Protein AF-X0SQ14-F1 (afdb_monomer)

pLDDT: mean 85.91, std 10.82, range [50.16, 98.06]

Mean predicted aligned error: 5.66 Å

Nearest PDB structures (foldseek):
  1ecb-assembly1_A  TM=7.136E-01  e=3.466E-05  Escherichia coli
  7ls6-assembly1_K  TM=5.431E-01  e=4.700E-01  Saccharomyces cerevisiae S288C
  3ihs-assembly2_B  TM=4.389E-01  e=3.422E-01  Bacillus anthracis str. Ames
  3ke6-assembly3_A  TM=3.410E-01  e=2.776E+00  Mycobacterium tuberculosis
  9j0v-assembly1_A  TM=2.332E-01  e=1.569E+00  Desulfobacula toluolica

InterPro domains:
  IPR017932 Glutamine amidotransferase type 2 domain [PS51278] (2-176)
  IPR029055 Nucleophile aminohydrolases, N-terminal [G3DSA:3.60.20.10] (6-176)
  IPR029055 Nucleophile aminohydrolases, N-terminal [SSF56235] (32-166)

Foldseek 3Di:
DKAKEKEAEPDQQLPQCLVVVLVVLVVLCVPAQLKKWKDFPNDIDMDSGRDNSVVCSVRRRRTRMIIMIGDDDPAQSDRVQTDQDDDPWKTKDKDFDDPVQDDPHHHSRVSLVVQLVVQLVPDPDDDSVVSNVVSVCVSPVVPQPGFMWMWMQGPVVRDIDTDGHPPDDHDYDYDD

Structure (mmCIF, N/CA/C/O backbone):
data_AF-X0SQ14-F1
#
_entry.id   AF-X0SQ14-F1
#
loop_
_atom_site.group_PDB
_atom_site.id
_atom_site.type_symbol
_atom_site.label_atom_id
_atom_site.label_alt_id
_atom_site.label_comp_id
_atom_site.label_asym_id
_atom_site.label_entity_id
_atom_site.label_seq_id
_atom_site.pdbx_PDB_ins_code
_atom_site.Cartn_x
_atom_site.Cartn_y
_atom_site.Cartn_z
_atom_site.occupancy
_atom_site.B_iso_or_equiv
_atom_site.auth_seq_id
_atom_site.auth_comp_id
_atom_site.auth_asym_id
_atom_site.auth_atom_id
_atom_site.pdbx_PDB_model_num
ATOM 1 N N . MET A 1 1 ? 14.405 6.857 -9.842 1.00 61.28 1 MET A N 1
ATOM 2 C CA . MET A 1 1 ? 13.883 7.048 -8.464 1.00 61.28 1 MET A CA 1
ATOM 3 C C . MET A 1 1 ? 12.693 6.118 -8.268 1.00 61.28 1 MET A C 1
ATOM 5 O O . MET A 1 1 ? 12.064 5.773 -9.263 1.00 61.28 1 MET A O 1
ATOM 9 N N . CYS A 1 2 ? 12.397 5.687 -7.038 1.00 75.25 2 CYS A N 1
ATOM 10 C CA . CYS A 1 2 ? 11.160 4.946 -6.767 1.00 75.25 2 CYS A CA 1
ATOM 11 C C . CYS A 1 2 ? 9.949 5.863 -6.963 1.00 75.25 2 CYS A C 1
ATOM 13 O O . CYS A 1 2 ? 9.982 6.996 -6.480 1.00 75.25 2 CYS A O 1
ATOM 15 N N . ASN A 1 3 ? 8.886 5.363 -7.594 1.00 79.06 3 ASN A N 1
ATOM 16 C CA . ASN A 1 3 ? 7.619 6.084 -7.704 1.00 79.06 3 ASN A CA 1
ATOM 17 C C . ASN A 1 3 ? 6.498 5.281 -7.049 1.00 79.06 3 ASN A C 1
ATOM 19 O O . ASN A 1 3 ? 6.338 4.084 -7.286 1.00 79.06 3 ASN A O 1
ATOM 23 N N . LEU A 1 4 ? 5.705 5.977 -6.241 1.00 83.31 4 LEU A N 1
ATOM 24 C CA . LEU A 1 4 ? 4.506 5.455 -5.611 1.00 83.31 4 LEU A CA 1
ATOM 25 C C . LEU A 1 4 ? 3.320 6.278 -6.109 1.00 83.31 4 LEU A C 1
ATOM 27 O O . LEU A 1 4 ? 3.209 7.455 -5.767 1.00 83.31 4 LEU A O 1
ATOM 31 N N . ASN A 1 5 ? 2.455 5.654 -6.909 1.00 83.31 5 ASN A N 1
ATOM 32 C CA . ASN A 1 5 ? 1.244 6.292 -7.419 1.00 83.31 5 ASN A CA 1
ATOM 33 C C . ASN A 1 5 ? 0.036 5.686 -6.714 1.00 83.31 5 ASN A C 1
ATOM 35 O O . ASN A 1 5 ? -0.143 4.465 -6.696 1.00 83.31 5 ASN A O 1
ATOM 39 N N . ILE A 1 6 ? -0.795 6.547 -6.133 1.00 83.94 6 ILE A N 1
ATOM 40 C CA . ILE A 1 6 ? -2.009 6.136 -5.434 1.00 83.94 6 ILE A CA 1
ATOM 41 C C . ILE A 1 6 ? -3.148 7.005 -5.934 1.00 83.94 6 ILE A C 1
ATOM 43 O O . ILE A 1 6 ? -3.107 8.230 -5.809 1.00 83.94 6 ILE A O 1
ATOM 47 N N . ILE A 1 7 ? -4.149 6.359 -6.523 1.00 85.19 7 ILE A N 1
ATOM 48 C CA . ILE A 1 7 ? -5.288 7.040 -7.126 1.00 85.19 7 ILE A CA 1
ATOM 49 C C . ILE A 1 7 ? -6.545 6.673 -6.356 1.00 85.19 7 ILE A C 1
ATOM 51 O O . ILE A 1 7 ? -6.878 5.494 -6.231 1.00 85.19 7 ILE A O 1
ATOM 55 N N . PHE A 1 8 ? -7.243 7.706 -5.886 1.00 84.00 8 PHE A N 1
ATOM 56 C CA . PHE A 1 8 ? -8.566 7.615 -5.281 1.00 84.00 8 PHE A CA 1
ATOM 57 C C . PHE A 1 8 ? -9.585 8.214 -6.247 1.00 84.00 8 PHE A C 1
ATOM 59 O O . PHE A 1 8 ? -9.501 9.395 -6.592 1.00 84.00 8 PHE A O 1
ATOM 66 N N . LYS A 1 9 ? -10.547 7.403 -6.691 1.00 81.12 9 LYS A N 1
ATOM 67 C CA . LYS A 1 9 ? -11.668 7.866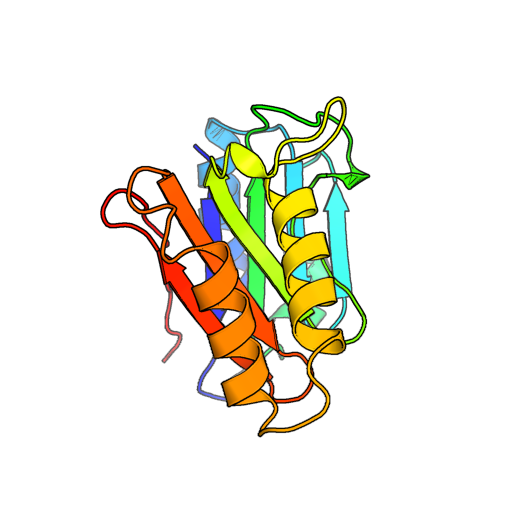 -7.514 1.00 81.12 9 LYS A CA 1
ATOM 68 C C . LYS A 1 9 ? -12.855 8.177 -6.606 1.00 81.12 9 LYS A C 1
ATOM 70 O O . LYS A 1 9 ? -13.351 7.292 -5.909 1.00 81.12 9 LYS A O 1
ATOM 75 N N . THR A 1 10 ? -13.289 9.435 -6.598 1.00 68.81 10 THR A N 1
ATOM 76 C CA . THR A 1 10 ? -14.432 9.915 -5.799 1.00 68.81 10 THR A CA 1
ATOM 77 C C . THR A 1 10 ? -15.769 9.638 -6.483 1.00 68.81 10 THR A C 1
ATOM 79 O O . THR A 1 10 ? -16.761 9.384 -5.806 1.00 68.81 10 THR A O 1
ATOM 82 N N . ASN A 1 11 ? -15.784 9.610 -7.817 1.00 63.72 11 ASN A N 1
ATOM 83 C CA . ASN A 1 11 ? -16.964 9.331 -8.625 1.00 63.72 11 ASN A CA 1
ATOM 84 C C . ASN A 1 11 ? -16.900 7.932 -9.249 1.00 63.72 11 ASN A C 1
ATOM 86 O O . ASN A 1 11 ? -15.838 7.469 -9.661 1.00 63.72 11 ASN A O 1
ATOM 90 N N . LYS A 1 12 ? -18.067 7.284 -9.378 1.00 55.22 12 LYS A N 1
ATOM 91 C CA . LYS A 1 12 ? -18.255 6.033 -10.143 1.00 55.22 12 LYS A CA 1
ATOM 92 C C . LYS A 1 12 ? -18.039 6.202 -11.651 1.00 55.22 12 LYS A C 1
ATOM 94 O O . LYS A 1 12 ? -18.177 5.228 -12.376 1.00 55.22 12 LYS A O 1
ATOM 99 N N . ASN A 1 13 ? -17.753 7.413 -12.130 1.00 55.88 13 ASN A N 1
ATOM 100 C CA . ASN A 1 13 ? -17.529 7.633 -13.549 1.00 55.88 13 ASN A CA 1
ATOM 101 C C . ASN A 1 13 ? -16.338 6.781 -13.998 1.00 55.88 13 ASN A C 1
ATOM 103 O O . ASN A 1 13 ? -15.232 6.941 -13.476 1.00 55.88 13 ASN A O 1
ATOM 107 N N . ASP A 1 14 ? -16.595 5.908 -14.974 1.00 62.16 14 ASP A N 1
ATOM 108 C CA . ASP A 1 14 ? -15.680 4.968 -15.634 1.00 62.16 14 ASP A CA 1
ATOM 109 C C . ASP A 1 14 ? -14.569 5.679 -16.431 1.00 62.16 14 ASP A C 1
ATOM 111 O O . ASP A 1 14 ? -14.223 5.298 -17.551 1.00 62.16 14 ASP A O 1
ATOM 115 N N . ARG A 1 15 ? -13.991 6.755 -15.884 1.00 74.56 15 ARG A N 1
ATOM 116 C CA . ARG A 1 15 ? -12.849 7.427 -16.488 1.00 74.56 15 ARG A CA 1
ATOM 117 C C . ARG A 1 15 ? -11.682 6.456 -16.487 1.00 74.56 15 ARG A C 1
ATOM 119 O O . ARG A 1 15 ? -11.147 6.061 -15.444 1.00 74.56 15 ARG A O 1
ATOM 126 N N . ASP A 1 16 ? -11.311 6.073 -17.698 1.00 85.19 16 ASP A N 1
ATOM 127 C CA . ASP A 1 16 ? -10.136 5.274 -17.959 1.00 85.19 16 ASP A CA 1
ATOM 128 C C . ASP A 1 16 ? -8.883 6.101 -17.647 1.00 85.19 16 ASP A C 1
ATOM 130 O O . ASP A 1 16 ? -8.502 7.012 -18.377 1.00 85.19 16 ASP A O 1
ATOM 134 N N . ILE A 1 17 ? -8.247 5.770 -16.527 1.00 88.38 17 ILE A N 1
ATOM 135 C CA . ILE A 1 17 ? -6.987 6.369 -16.070 1.00 88.38 17 ILE A CA 1
ATOM 136 C C . ILE A 1 17 ? -5.769 5.543 -16.499 1.00 88.38 17 ILE A C 1
ATOM 138 O O . ILE A 1 17 ? -4.651 5.834 -16.078 1.00 88.38 17 ILE A O 1
ATOM 142 N N . THR A 1 18 ? -5.962 4.488 -17.295 1.00 91.00 18 THR A N 1
ATOM 143 C CA . THR A 1 18 ? -4.909 3.519 -17.620 1.00 91.00 18 THR A CA 1
ATOM 144 C C . THR A 1 18 ? -3.768 4.173 -18.388 1.00 91.00 18 THR A C 1
ATOM 146 O O . THR A 1 18 ? -2.608 3.970 -18.037 1.00 91.00 18 THR A O 1
ATOM 149 N N . SER A 1 19 ? -4.075 5.024 -19.373 1.00 90.75 19 SER A N 1
ATOM 150 C CA . SER A 1 19 ? -3.055 5.757 -20.137 1.00 90.75 19 SER A CA 1
ATOM 151 C C . SER A 1 19 ? -2.242 6.702 -19.251 1.00 90.75 19 SER A C 1
ATOM 153 O O . SER A 1 19 ? -1.019 6.755 -19.358 1.00 90.75 19 SER A O 1
ATOM 155 N N . PHE A 1 20 ? -2.908 7.401 -18.325 1.00 90.06 20 PHE A N 1
ATOM 156 C CA . PHE A 1 20 ? -2.239 8.258 -17.347 1.00 90.06 20 PHE A CA 1
ATOM 157 C C . PHE A 1 20 ? -1.300 7.443 -16.445 1.00 90.06 20 PHE A C 1
ATOM 159 O O . PHE A 1 20 ? -0.116 7.761 -16.331 1.00 90.06 20 PHE A O 1
ATOM 166 N N . LEU A 1 21 ? -1.810 6.353 -15.863 1.00 89.69 21 LEU A N 1
ATOM 167 C CA . LEU A 1 21 ? -1.042 5.446 -15.013 1.00 89.69 21 LEU A CA 1
ATOM 168 C C . LEU A 1 21 ? 0.167 4.843 -15.743 1.00 89.69 21 LEU A C 1
ATOM 170 O O . LEU A 1 21 ? 1.250 4.733 -15.165 1.00 89.69 21 LEU A O 1
ATOM 174 N N . MET A 1 22 ? 0.000 4.478 -17.016 1.00 91.06 22 MET A N 1
ATOM 175 C CA . MET A 1 22 ? 1.078 3.964 -17.858 1.00 91.06 22 MET A CA 1
ATOM 176 C C . MET A 1 22 ? 2.167 5.015 -18.083 1.00 91.06 22 MET A C 1
ATOM 178 O O . MET A 1 22 ? 3.355 4.686 -18.025 1.00 91.06 22 MET A O 1
ATOM 182 N N . GLY A 1 23 ? 1.774 6.272 -18.308 1.00 89.38 23 GLY A N 1
ATOM 183 C CA . GLY A 1 23 ? 2.693 7.396 -18.465 1.00 89.38 23 GLY A CA 1
ATOM 184 C C . GLY A 1 23 ? 3.549 7.616 -17.217 1.00 89.38 23 GLY A C 1
ATOM 185 O O . GLY A 1 23 ? 4.778 7.596 -17.302 1.00 89.38 23 GLY A O 1
ATOM 186 N N . VAL A 1 24 ? 2.923 7.738 -16.040 1.00 86.31 24 VAL A N 1
ATOM 187 C CA . VAL A 1 24 ? 3.659 7.962 -14.777 1.00 86.31 24 VAL A CA 1
ATOM 188 C C . VAL A 1 24 ? 4.523 6.761 -14.372 1.00 86.31 24 VAL A C 1
ATOM 190 O O . VAL A 1 24 ? 5.634 6.944 -13.869 1.00 86.31 24 VAL A O 1
ATOM 193 N N . THR A 1 25 ? 4.061 5.537 -14.652 1.00 86.44 25 THR A N 1
ATOM 194 C CA . THR A 1 25 ? 4.829 4.298 -14.431 1.00 86.4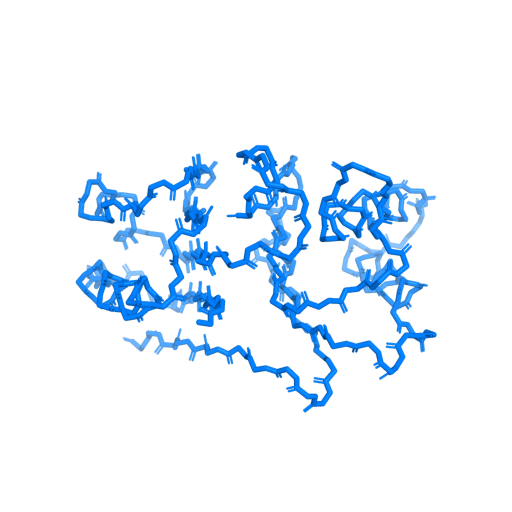4 25 THR A CA 1
ATOM 195 C C . THR A 1 25 ? 6.048 4.243 -15.348 1.00 86.44 25 THR A C 1
ATOM 197 O O . THR A 1 25 ? 7.166 4.016 -14.886 1.00 86.44 25 THR A O 1
ATOM 200 N N . SER A 1 26 ? 5.863 4.516 -16.643 1.00 87.31 26 SER A N 1
ATOM 201 C CA . SER A 1 26 ? 6.953 4.491 -17.624 1.00 87.31 26 SER A CA 1
ATOM 202 C C . SER A 1 26 ? 8.007 5.558 -17.335 1.00 87.31 26 SER A C 1
ATOM 204 O O . SER A 1 26 ? 9.193 5.270 -17.467 1.00 87.31 26 SER A O 1
ATOM 206 N N . ASN A 1 27 ? 7.602 6.737 -16.854 1.00 84.50 27 ASN A N 1
ATOM 207 C CA . ASN A 1 27 ? 8.537 7.777 -16.428 1.00 84.50 27 ASN A CA 1
ATOM 208 C C . ASN A 1 27 ? 9.428 7.326 -15.253 1.00 84.50 27 ASN A C 1
ATOM 210 O O . ASN A 1 27 ? 10.617 7.632 -15.228 1.00 84.50 27 ASN A O 1
ATOM 214 N N . SER A 1 28 ? 8.892 6.548 -14.299 1.00 79.56 28 SER A N 1
ATOM 215 C CA . SER A 1 28 ? 9.720 5.951 -13.236 1.00 79.56 28 SER A CA 1
ATOM 216 C C . SER A 1 28 ? 10.755 4.984 -13.811 1.00 79.56 28 SER A C 1
ATOM 218 O O . SER A 1 28 ? 11.933 5.040 -13.447 1.00 79.56 28 SER A O 1
ATOM 220 N N . TYR A 1 29 ? 10.311 4.144 -14.750 1.00 80.75 29 TYR A N 1
ATOM 221 C CA . TYR A 1 29 ? 11.101 3.065 -15.337 1.00 80.75 29 TYR A CA 1
ATOM 222 C C . TYR A 1 29 ? 12.326 3.528 -16.127 1.00 80.75 29 TYR A C 1
ATOM 224 O O . TYR A 1 29 ? 13.281 2.766 -16.237 1.00 80.75 29 TYR A O 1
ATOM 232 N N . VAL A 1 30 ? 12.360 4.784 -16.589 1.00 78.06 30 VAL A N 1
ATOM 233 C CA . VAL A 1 30 ? 13.544 5.384 -17.239 1.00 78.06 30 VAL A CA 1
ATOM 234 C C . VAL A 1 30 ? 14.801 5.269 -16.365 1.00 78.06 30 VAL A C 1
ATOM 236 O O . VAL A 1 30 ? 15.905 5.140 -16.879 1.00 78.06 30 VAL A O 1
ATOM 239 N N . SER A 1 31 ? 14.648 5.293 -15.036 1.00 73.25 31 SER A N 1
ATOM 240 C CA . SER A 1 31 ? 15.770 5.271 -14.080 1.00 73.25 31 SER A CA 1
ATOM 241 C C . SER A 1 31 ? 15.647 4.185 -13.003 1.00 73.25 31 SER A C 1
ATOM 243 O O . SER A 1 31 ? 16.341 4.243 -11.977 1.00 73.25 31 SER A O 1
ATOM 245 N N . ASN A 1 32 ? 14.707 3.251 -13.180 1.00 74.44 32 ASN A N 1
ATOM 246 C CA . ASN A 1 32 ? 14.310 2.290 -12.158 1.00 74.44 32 ASN A CA 1
ATOM 247 C C . ASN A 1 32 ? 13.641 1.039 -12.758 1.00 74.44 32 ASN A C 1
ATOM 249 O O . ASN A 1 32 ? 12.437 1.037 -12.993 1.00 74.44 32 ASN A O 1
ATOM 253 N N . SER A 1 33 ? 14.410 -0.029 -12.962 1.00 75.81 33 SER A N 1
ATOM 254 C CA . SER A 1 33 ? 13.922 -1.287 -13.537 1.00 75.81 33 SER A CA 1
ATOM 255 C C . SER A 1 33 ? 13.917 -2.458 -12.549 1.00 75.81 33 SER A C 1
ATOM 257 O O . SER A 1 33 ? 13.853 -3.602 -12.988 1.00 75.81 33 SER A O 1
ATOM 259 N N . ASP A 1 34 ? 14.006 -2.210 -11.234 1.00 83.81 34 ASP A N 1
ATOM 260 C CA . ASP A 1 34 ? 14.210 -3.304 -10.267 1.00 83.81 34 ASP A CA 1
ATOM 261 C C . ASP A 1 34 ? 12.906 -3.997 -9.857 1.00 83.81 34 ASP A C 1
ATOM 263 O O . ASP A 1 34 ? 12.939 -5.103 -9.319 1.00 83.81 34 ASP A O 1
ATOM 267 N N . GLY A 1 35 ? 11.749 -3.369 -10.060 1.00 88.88 35 GLY A N 1
ATOM 268 C CA . GLY A 1 35 ? 10.467 -4.041 -9.900 1.00 88.88 35 GLY A CA 1
ATOM 269 C C . GLY A 1 35 ? 9.256 -3.129 -9.976 1.00 88.88 35 GLY A C 1
ATOM 270 O O . GLY A 1 35 ? 9.318 -1.950 -9.631 1.00 88.88 35 GLY A O 1
ATOM 271 N N . ASP A 1 36 ? 8.138 -3.721 -10.375 1.00 92.81 36 ASP A N 1
ATOM 272 C CA . ASP A 1 36 ? 6.832 -3.081 -10.465 1.00 92.81 36 ASP A CA 1
ATOM 273 C C . ASP A 1 36 ? 5.816 -3.834 -9.619 1.00 92.81 36 ASP A C 1
ATOM 275 O O . ASP A 1 36 ? 5.879 -5.059 -9.461 1.00 92.81 36 ASP A O 1
ATOM 279 N N . GLY A 1 37 ? 4.809 -3.110 -9.161 1.00 94.62 37 GLY A N 1
ATOM 280 C CA . GLY A 1 37 ? 3.653 -3.707 -8.529 1.00 94.62 37 GLY A CA 1
ATOM 281 C C . GLY A 1 37 ? 2.399 -2.893 -8.754 1.00 94.62 37 GLY A C 1
ATOM 282 O O . GLY A 1 37 ? 2.428 -1.667 -8.762 1.00 94.62 37 GLY A O 1
ATOM 283 N N . LEU A 1 38 ? 1.287 -3.602 -8.884 1.00 95.75 38 LEU A N 1
ATOM 284 C CA . LEU A 1 38 ? -0.067 -3.103 -9.041 1.00 95.75 38 LEU A CA 1
ATOM 285 C C . LEU A 1 38 ? -0.960 -3.816 -8.024 1.00 95.75 38 LEU A C 1
ATOM 287 O O . LEU A 1 38 ? -1.002 -5.046 -7.964 1.00 95.75 38 LEU A O 1
ATOM 291 N N . PHE A 1 39 ? -1.718 -3.040 -7.260 1.00 96.69 39 PHE A N 1
ATOM 292 C CA . PHE A 1 39 ? -2.858 -3.525 -6.500 1.00 96.69 39 PHE A CA 1
ATOM 293 C C . PHE A 1 39 ? -4.128 -2.801 -6.950 1.00 96.69 39 PHE A C 1
ATOM 295 O O . PHE A 1 39 ? -4.203 -1.571 -6.909 1.00 96.69 39 PHE A O 1
ATOM 302 N N . VAL A 1 40 ? -5.126 -3.574 -7.377 1.00 94.69 40 VAL A N 1
ATOM 303 C CA . VAL A 1 40 ? -6.406 -3.076 -7.895 1.00 94.69 40 VAL A CA 1
ATOM 304 C C . VAL A 1 40 ? -7.496 -4.121 -7.667 1.00 94.69 40 VAL A C 1
ATOM 306 O O . VAL A 1 40 ? -7.260 -5.294 -7.909 1.00 94.69 40 VAL A O 1
ATOM 309 N N . ASN A 1 41 ? -8.679 -3.739 -7.171 1.00 89.62 41 ASN A N 1
ATOM 310 C CA . ASN A 1 41 ? -9.815 -4.656 -6.942 1.00 89.62 41 ASN A CA 1
ATOM 311 C C . ASN A 1 41 ? -9.440 -5.993 -6.261 1.00 89.62 41 ASN A C 1
ATOM 313 O O . ASN A 1 41 ? -9.822 -7.065 -6.720 1.00 89.62 41 ASN A O 1
ATOM 317 N N . ASN A 1 42 ? -8.662 -5.947 -5.172 1.00 91.12 42 ASN A N 1
ATOM 318 C CA . ASN A 1 42 ? -8.127 -7.127 -4.465 1.00 91.12 42 ASN A CA 1
ATOM 319 C C . ASN A 1 42 ? -7.162 -8.024 -5.262 1.00 91.12 42 ASN A C 1
ATOM 321 O O . ASN A 1 42 ? -6.685 -9.023 -4.721 1.00 91.12 42 ASN A O 1
ATOM 325 N N . LYS A 1 43 ? -6.809 -7.653 -6.490 1.00 94.88 43 LYS A N 1
ATOM 326 C CA . LYS A 1 43 ? -5.795 -8.303 -7.315 1.00 94.88 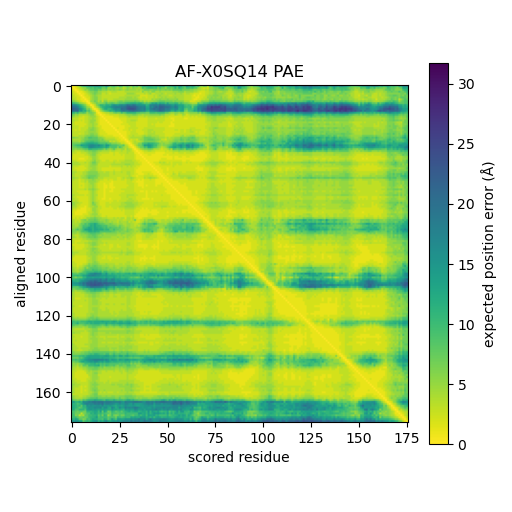43 LYS A CA 1
ATOM 327 C C . LYS A 1 43 ? -4.434 -7.669 -7.054 1.00 94.88 43 LYS A C 1
ATOM 329 O O . LYS A 1 43 ? -4.301 -6.448 -7.087 1.00 94.88 43 LYS A O 1
ATOM 334 N N . LEU A 1 44 ? -3.431 -8.506 -6.797 1.00 96.44 44 LEU A N 1
ATOM 335 C CA . LEU A 1 44 ? -2.028 -8.113 -6.685 1.00 96.44 44 LEU A CA 1
ATOM 336 C C . LEU A 1 44 ? -1.267 -8.674 -7.885 1.00 96.44 44 LEU A C 1
ATOM 338 O O . LEU A 1 44 ? -1.288 -9.878 -8.121 1.00 96.44 44 LEU A O 1
ATOM 342 N N . VAL A 1 45 ? -0.570 -7.802 -8.601 1.00 95.75 45 VAL A N 1
ATOM 343 C CA . VAL A 1 45 ? 0.365 -8.155 -9.669 1.00 95.75 45 VAL A CA 1
ATOM 344 C C . VAL A 1 45 ? 1.687 -7.506 -9.320 1.00 95.75 45 VAL A C 1
ATOM 346 O O . VAL A 1 45 ? 1.713 -6.322 -9.004 1.00 95.75 45 VAL A O 1
ATOM 349 N N . LYS A 1 46 ? 2.780 -8.258 -9.338 1.00 94.69 46 LYS A N 1
ATOM 350 C CA . LYS A 1 46 ? 4.113 -7.711 -9.100 1.00 94.69 46 LYS A CA 1
ATOM 351 C C . LYS A 1 46 ? 5.171 -8.560 -9.777 1.00 94.69 46 LYS A C 1
ATOM 353 O O . LYS A 1 46 ? 4.929 -9.735 -10.021 1.00 94.69 46 LYS A O 1
ATOM 358 N N . GLY A 1 47 ? 6.312 -7.957 -10.072 1.00 92.06 47 GLY A N 1
ATOM 359 C CA . GLY A 1 47 ? 7.414 -8.623 -10.752 1.00 92.06 47 GLY A CA 1
ATOM 360 C C . GLY A 1 47 ? 8.621 -7.706 -10.894 1.00 92.06 47 GLY A C 1
ATOM 361 O O . GLY A 1 47 ? 8.577 -6.543 -10.501 1.00 92.06 47 GLY A O 1
ATOM 362 N N . PHE A 1 48 ? 9.703 -8.224 -11.469 1.00 90.00 48 PHE A N 1
ATOM 363 C CA . PHE A 1 48 ? 10.865 -7.402 -11.830 1.00 90.00 48 PHE A CA 1
ATOM 364 C C . PHE A 1 48 ? 10.600 -6.534 -13.069 1.00 90.00 48 PHE A C 1
ATOM 366 O O . PHE A 1 48 ? 11.075 -5.406 -13.177 1.00 90.00 48 PHE A O 1
ATOM 373 N N . ASN A 1 49 ? 9.780 -7.041 -13.986 1.00 89.62 49 ASN A N 1
ATOM 374 C CA . ASN A 1 49 ? 9.471 -6.366 -15.238 1.00 89.62 49 ASN A CA 1
ATOM 375 C C . ASN A 1 49 ? 8.373 -5.314 -15.062 1.00 89.62 49 ASN A C 1
ATOM 377 O O . ASN A 1 49 ? 7.469 -5.481 -14.241 1.00 89.62 49 ASN A O 1
ATOM 381 N N . LYS A 1 50 ? 8.422 -4.276 -15.907 1.00 91.19 50 LYS A N 1
ATOM 382 C CA . LYS A 1 50 ? 7.360 -3.268 -16.006 1.00 91.19 50 LYS A CA 1
ATOM 383 C C . LYS A 1 50 ? 6.019 -3.944 -16.276 1.00 91.19 50 LYS A C 1
ATOM 385 O O . LYS A 1 50 ? 5.901 -4.743 -17.210 1.00 91.19 50 LYS A O 1
ATOM 390 N N . ILE A 1 51 ? 5.004 -3.599 -15.494 1.00 92.94 51 ILE A N 1
ATOM 391 C CA . ILE A 1 51 ? 3.658 -4.131 -15.686 1.00 92.94 51 ILE A CA 1
ATOM 392 C C . ILE A 1 51 ? 2.976 -3.357 -16.812 1.00 92.94 51 ILE A C 1
ATOM 394 O O . ILE A 1 51 ? 2.846 -2.134 -16.773 1.00 92.94 51 ILE A O 1
ATOM 398 N N . ASP A 1 52 ? 2.479 -4.086 -17.811 1.0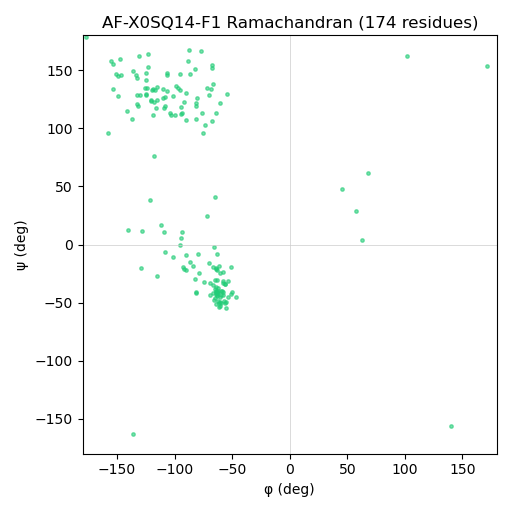0 94.06 52 ASP A N 1
ATOM 399 C CA . ASP A 1 52 ? 1.622 -3.504 -18.837 1.00 94.06 52 ASP A CA 1
ATOM 400 C C . ASP A 1 52 ? 0.208 -3.257 -18.283 1.00 94.06 52 ASP A C 1
ATOM 402 O O . ASP A 1 52 ? -0.636 -4.156 -18.253 1.00 94.06 52 ASP A O 1
ATOM 406 N N . LEU A 1 53 ? -0.046 -2.029 -17.825 1.00 94.00 53 LEU A N 1
ATOM 407 C CA . LEU A 1 53 ? -1.321 -1.618 -17.236 1.00 94.00 53 LEU A CA 1
ATOM 408 C C . LEU A 1 53 ? -2.507 -1.697 -18.211 1.00 94.00 53 LEU A C 1
ATOM 410 O O . LEU A 1 53 ? -3.635 -1.860 -17.745 1.00 94.00 53 LEU A O 1
ATOM 414 N N . PHE A 1 54 ? -2.294 -1.679 -19.536 1.00 94.75 54 PHE A N 1
ATOM 415 C CA . PHE A 1 54 ? -3.393 -1.842 -20.500 1.00 94.75 54 PHE A CA 1
ATOM 416 C C . PHE A 1 54 ? -4.045 -3.225 -20.410 1.00 94.75 54 PHE A C 1
ATOM 418 O O . PHE A 1 54 ? -5.263 -3.337 -20.567 1.00 94.75 54 PHE A O 1
ATOM 425 N N . LYS A 1 55 ? -3.281 -4.260 -20.032 1.00 95.88 55 LYS A N 1
ATOM 426 C CA . LYS A 1 55 ? -3.814 -5.611 -19.766 1.00 95.88 55 LYS A CA 1
ATOM 427 C C . LYS A 1 55 ? -4.783 -5.649 -18.582 1.00 95.88 55 LYS A C 1
ATOM 429 O O . LYS A 1 55 ? -5.593 -6.566 -18.484 1.00 95.88 55 LYS A O 1
ATOM 434 N N . TYR A 1 56 ? -4.723 -4.647 -17.706 1.00 95.00 56 TYR A N 1
ATOM 435 C CA . TYR A 1 56 ? -5.537 -4.537 -16.496 1.00 95.00 56 TYR A CA 1
ATOM 436 C C . TYR A 1 56 ? -6.589 -3.430 -16.587 1.00 95.00 56 TYR A C 1
ATOM 438 O O . TYR A 1 56 ? -7.239 -3.133 -15.590 1.00 95.00 56 TYR A O 1
ATOM 446 N N . LYS A 1 57 ? -6.817 -2.843 -17.771 1.00 93.25 57 LYS A N 1
ATOM 447 C CA . LYS A 1 57 ? -7.806 -1.772 -17.977 1.00 93.25 57 LYS A CA 1
ATOM 448 C C . LYS A 1 57 ? -9.190 -2.124 -17.415 1.00 93.25 57 LYS A C 1
ATOM 450 O O . LYS A 1 57 ? -9.795 -1.310 -16.728 1.00 93.25 57 LYS A O 1
ATOM 455 N N . LYS A 1 58 ? -9.659 -3.361 -17.627 1.00 92.31 58 LYS A N 1
ATOM 456 C CA . LYS A 1 58 ? -10.949 -3.848 -17.097 1.00 92.31 58 LYS A CA 1
ATOM 457 C C . LYS A 1 58 ? -11.010 -3.875 -15.564 1.00 92.31 58 LYS A C 1
ATOM 459 O O . LYS A 1 58 ? -12.084 -3.685 -15.009 1.00 92.31 58 LYS A O 1
ATOM 464 N N . ASP A 1 59 ? -9.877 -4.080 -14.892 1.00 92.75 59 ASP A N 1
ATOM 465 C CA . ASP A 1 59 ? -9.778 -4.009 -13.431 1.00 92.75 59 ASP A CA 1
ATOM 466 C C . ASP A 1 59 ? -9.655 -2.542 -12.967 1.00 92.75 59 ASP A C 1
ATOM 468 O O . ASP A 1 59 ? -10.299 -2.127 -12.008 1.00 92.75 59 ASP A O 1
ATOM 472 N N . ILE A 1 60 ? -8.856 -1.734 -13.670 1.00 92.19 60 ILE A N 1
ATOM 473 C CA . ILE A 1 60 ? -8.528 -0.341 -13.326 1.00 92.19 60 ILE A CA 1
ATOM 474 C C . ILE A 1 60 ? -9.721 0.602 -13.492 1.00 92.19 60 ILE A C 1
ATOM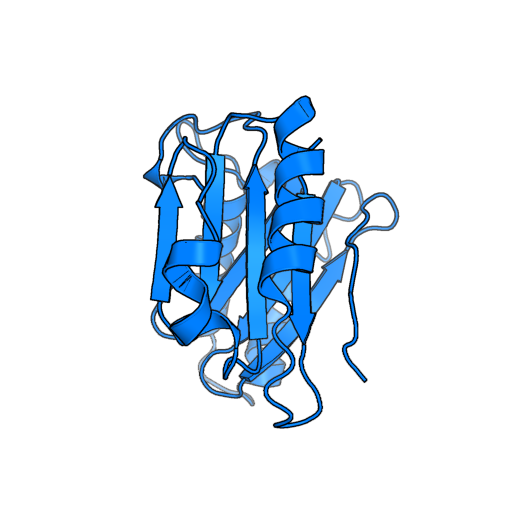 476 O O . ILE A 1 60 ? -9.939 1.463 -12.635 1.00 92.19 60 ILE A O 1
ATOM 480 N N . THR A 1 61 ? -10.487 0.483 -14.577 1.00 89.19 61 THR A N 1
ATOM 481 C CA . THR A 1 61 ? -11.604 1.388 -14.886 1.00 89.19 61 THR A CA 1
ATOM 482 C C . THR A 1 61 ? -12.635 1.466 -13.753 1.00 89.19 61 THR A C 1
ATOM 484 O O . THR A 1 61 ? -12.822 2.573 -13.241 1.00 89.19 61 THR A O 1
ATOM 487 N N . PRO A 1 62 ? -13.210 0.350 -13.261 1.00 89.12 62 PRO A N 1
ATOM 488 C CA . PRO A 1 62 ? -14.207 0.397 -12.188 1.00 89.12 62 PRO A CA 1
ATOM 489 C C . PRO A 1 62 ? -13.599 0.560 -10.782 1.00 89.12 62 PRO A C 1
ATOM 491 O O . PRO A 1 62 ? -14.330 0.724 -9.804 1.00 89.12 62 PRO A O 1
ATOM 494 N N . ALA A 1 63 ? -12.272 0.476 -10.635 1.00 89.44 63 ALA A N 1
ATOM 4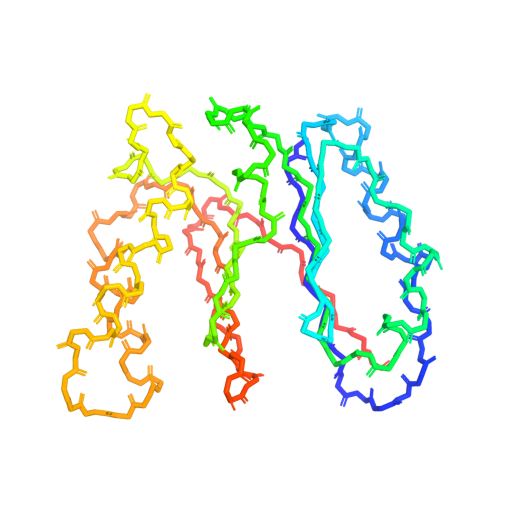95 C CA . ALA A 1 63 ? -11.632 0.490 -9.325 1.00 89.44 63 ALA A CA 1
ATOM 496 C C . ALA A 1 63 ? -11.713 1.858 -8.642 1.00 89.44 63 ALA A C 1
ATOM 498 O O . ALA A 1 63 ? -11.267 2.867 -9.188 1.00 89.44 63 ALA A O 1
ATOM 499 N N . LYS A 1 64 ? -12.177 1.871 -7.387 1.00 88.12 64 LYS A N 1
ATOM 500 C CA . LYS A 1 64 ? -12.152 3.066 -6.523 1.00 88.12 64 LYS A CA 1
ATOM 501 C C . LYS A 1 64 ? -10.740 3.461 -6.097 1.00 88.12 64 LYS A C 1
ATOM 503 O O . LYS A 1 64 ? -10.470 4.639 -5.883 1.00 88.12 64 LYS A O 1
ATOM 508 N N . ILE A 1 65 ? -9.868 2.468 -5.928 1.00 90.19 65 ILE A N 1
ATOM 509 C CA . ILE A 1 65 ? -8.490 2.649 -5.477 1.00 90.19 65 ILE A CA 1
ATOM 510 C C . ILE A 1 65 ? -7.575 1.839 -6.388 1.00 90.19 65 ILE A C 1
ATOM 512 O O . ILE A 1 65 ? -7.789 0.640 -6.582 1.00 90.19 65 ILE A O 1
ATOM 516 N N . VAL A 1 66 ? -6.545 2.496 -6.915 1.00 92.31 66 VAL A N 1
ATOM 517 C CA . VAL A 1 66 ? -5.452 1.856 -7.653 1.00 92.31 66 VAL A CA 1
ATOM 518 C C . VAL A 1 66 ? -4.139 2.257 -7.000 1.00 92.31 66 VAL A C 1
ATOM 520 O O . VAL A 1 66 ? -3.893 3.442 -6.774 1.00 92.31 66 VAL A O 1
ATOM 523 N N . ILE A 1 67 ? -3.309 1.268 -6.682 1.00 93.06 67 ILE A N 1
ATOM 524 C CA . ILE A 1 67 ? -1.996 1.470 -6.067 1.00 93.06 67 ILE A CA 1
ATOM 525 C C . ILE A 1 67 ? -0.952 0.868 -6.998 1.00 93.06 67 ILE A C 1
ATOM 527 O O . ILE A 1 67 ? -1.025 -0.323 -7.298 1.00 93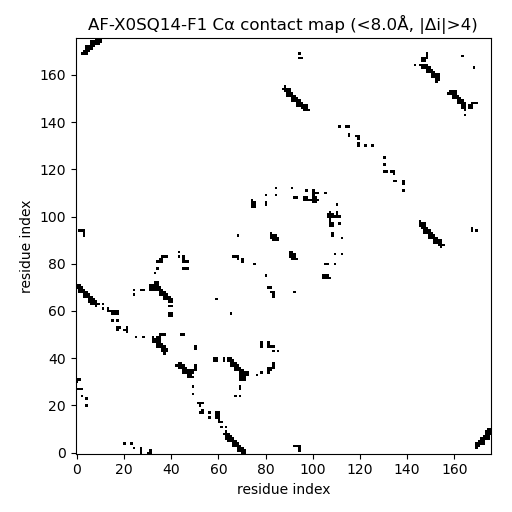.06 67 ILE A O 1
ATOM 531 N N . THR A 1 68 ? 0.035 1.658 -7.415 1.00 92.75 68 THR A N 1
ATOM 532 C CA . THR A 1 68 ? 1.204 1.147 -8.140 1.00 92.75 68 THR A CA 1
ATOM 533 C C . THR A 1 68 ? 2.494 1.540 -7.449 1.00 92.75 68 THR A C 1
ATOM 535 O O . THR A 1 68 ? 2.588 2.636 -6.893 1.00 92.75 68 THR A O 1
ATOM 538 N N . HIS A 1 69 ? 3.511 0.692 -7.531 1.00 91.38 69 HIS A N 1
ATOM 539 C CA . HIS A 1 69 ? 4.812 0.990 -6.957 1.00 91.38 69 HIS A CA 1
ATOM 540 C C . HIS A 1 69 ? 5.949 0.505 -7.853 1.00 91.38 69 HIS A C 1
ATOM 542 O O . HIS A 1 69 ? 6.168 -0.695 -7.995 1.00 91.38 69 HIS A O 1
ATOM 548 N N . GLN A 1 70 ? 6.722 1.453 -8.373 1.00 90.44 70 GLN A N 1
ATOM 549 C CA . GLN A 1 70 ? 7.961 1.188 -9.089 1.00 90.44 70 GLN A CA 1
ATOM 550 C C . GLN A 1 70 ? 9.118 1.282 -8.103 1.00 90.44 70 GLN A C 1
ATOM 552 O O . GLN A 1 70 ? 9.429 2.348 -7.564 1.00 90.44 70 GLN A O 1
ATOM 557 N N . ARG A 1 71 ? 9.758 0.148 -7.840 1.00 85.06 71 ARG A N 1
ATOM 558 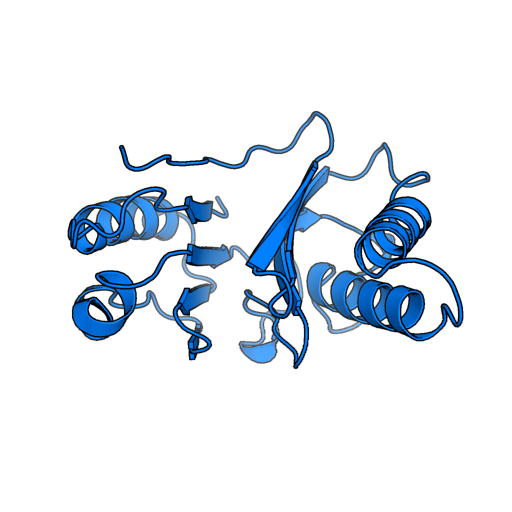C CA . ARG A 1 71 ? 10.754 -0.036 -6.788 1.00 85.06 71 ARG A CA 1
ATOM 559 C C . ARG A 1 71 ? 12.158 -0.018 -7.366 1.00 85.06 71 ARG A C 1
ATOM 561 O O . ARG A 1 71 ? 12.439 -0.850 -8.210 1.00 85.06 71 ARG A O 1
ATOM 568 N N . LYS A 1 72 ? 13.025 0.825 -6.799 1.00 82.19 72 LYS A N 1
ATOM 569 C CA . LYS A 1 72 ? 14.486 0.721 -6.895 1.00 82.19 72 LYS A CA 1
ATOM 570 C C . LYS A 1 72 ? 15.001 0.079 -5.612 1.00 82.19 72 LYS A C 1
ATOM 572 O O . LYS A 1 72 ? 14.844 0.649 -4.532 1.00 82.19 72 LYS A O 1
ATOM 577 N N . ALA A 1 73 ? 15.508 -1.143 -5.690 1.00 78.00 73 ALA A N 1
ATOM 578 C CA . ALA A 1 73 ? 15.881 -1.915 -4.516 1.00 78.00 73 ALA A CA 1
ATOM 579 C C . ALA A 1 73 ? 17.267 -1.491 -4.007 1.00 78.00 73 ALA A C 1
ATOM 581 O O . ALA A 1 73 ? 18.261 -1.617 -4.708 1.00 78.00 73 ALA A O 1
ATOM 582 N N . THR A 1 74 ? 17.351 -1.048 -2.754 1.00 75.00 74 THR A N 1
ATOM 583 C CA . THR A 1 74 ? 18.630 -0.895 -2.031 1.00 75.00 74 THR A CA 1
ATOM 584 C C . THR A 1 74 ? 18.986 -2.147 -1.227 1.00 75.00 74 THR A C 1
ATOM 586 O O . THR A 1 74 ? 20.137 -2.369 -0.865 1.00 75.00 74 THR A O 1
ATOM 589 N N . SER A 1 75 ? 17.991 -2.993 -0.954 1.00 73.69 75 SER A N 1
ATOM 590 C CA . SER A 1 75 ? 18.122 -4.269 -0.256 1.00 73.69 75 SER A CA 1
ATOM 591 C C . SER A 1 75 ? 16.986 -5.212 -0.646 1.00 73.69 75 SER A C 1
ATOM 593 O O . SER A 1 75 ? 15.935 -4.769 -1.103 1.00 73.69 75 SER A O 1
ATOM 595 N N . GLY A 1 76 ? 17.167 -6.526 -0.474 1.00 74.25 76 GLY A N 1
ATOM 596 C CA . GLY A 1 76 ? 16.126 -7.518 -0.762 1.00 74.25 76 GLY A CA 1
ATOM 597 C C . GLY A 1 76 ? 15.791 -7.649 -2.255 1.00 74.25 76 GLY A C 1
ATOM 598 O O . GLY A 1 76 ? 14.643 -7.455 -2.649 1.00 74.25 76 GLY A O 1
ATOM 599 N N . PHE A 1 77 ? 16.756 -8.034 -3.085 1.00 81.31 77 PHE A N 1
ATOM 600 C CA . PHE A 1 77 ? 16.656 -8.138 -4.556 1.00 81.31 77 PHE A CA 1
ATOM 601 C C . PHE A 1 77 ? 15.796 -9.304 -5.091 1.00 81.31 77 PHE A C 1
ATOM 603 O O . PHE A 1 77 ? 15.996 -9.784 -6.196 1.00 81.31 77 PHE A O 1
ATOM 610 N N . SER A 1 78 ? 14.843 -9.801 -4.303 1.00 85.81 78 SER A N 1
ATOM 611 C CA . SER A 1 78 ? 13.958 -10.901 -4.696 1.00 85.81 78 SER A CA 1
ATOM 612 C C . SER A 1 78 ? 12.558 -10.378 -4.996 1.00 85.81 78 SER A C 1
ATOM 614 O O . SER A 1 78 ? 12.086 -9.455 -4.330 1.00 85.81 78 SER A O 1
ATOM 616 N N . GLU A 1 79 ? 11.869 -11.015 -5.941 1.00 85.75 79 GLU A N 1
ATOM 617 C CA . GLU A 1 79 ? 10.516 -10.650 -6.372 1.00 85.75 79 GLU A CA 1
ATOM 618 C C . GLU A 1 79 ? 9.516 -10.642 -5.208 1.00 85.75 79 GLU A C 1
ATOM 620 O O . GLU A 1 79 ? 8.650 -9.772 -5.104 1.00 85.75 79 GLU A O 1
ATOM 625 N N . LYS A 1 80 ? 9.698 -11.543 -4.234 1.00 88.88 80 LYS A N 1
ATOM 626 C CA . LYS A 1 80 ? 8.870 -11.582 -3.019 1.00 88.88 80 LYS A CA 1
ATOM 627 C C . LYS A 1 80 ? 8.896 -10.271 -2.224 1.00 88.88 80 LYS A C 1
ATOM 629 O O . LYS A 1 80 ? 7.950 -10.005 -1.485 1.00 88.88 80 LYS A O 1
ATOM 634 N N . TRP A 1 81 ? 9.950 -9.466 -2.382 1.00 89.94 81 TRP A N 1
ATOM 635 C CA . TRP A 1 81 ? 10.151 -8.164 -1.741 1.00 89.94 81 TRP A CA 1
ATOM 636 C C . TRP A 1 81 ? 9.717 -6.974 -2.597 1.00 89.94 81 TRP A C 1
ATOM 638 O O . TRP A 1 81 ? 9.808 -5.836 -2.140 1.00 89.94 81 TRP A O 1
ATOM 648 N N . VAL A 1 82 ? 9.225 -7.215 -3.811 1.00 91.81 82 VAL A N 1
ATOM 649 C CA . VAL A 1 82 ? 8.556 -6.185 -4.601 1.00 91.81 82 VAL A CA 1
ATOM 650 C C . VAL A 1 82 ? 7.229 -5.840 -3.919 1.00 91.81 82 VAL A C 1
ATOM 652 O O . VAL A 1 82 ? 6.498 -6.721 -3.448 1.00 91.81 82 VAL A O 1
ATOM 655 N N . GLN A 1 83 ? 6.972 -4.541 -3.803 1.00 92.50 83 GLN A N 1
ATOM 656 C CA . GLN A 1 83 ? 5.759 -3.969 -3.223 1.00 92.50 83 GLN A CA 1
ATOM 657 C C . GLN A 1 83 ? 4.685 -3.808 -4.311 1.00 92.50 83 GLN A C 1
ATOM 659 O O . GLN A 1 83 ? 5.067 -3.707 -5.472 1.00 92.50 83 GLN A O 1
ATOM 664 N N . PRO A 1 84 ? 3.379 -3.726 -3.988 1.00 95.31 84 PRO A N 1
ATOM 665 C CA . PRO A 1 84 ? 2.774 -3.693 -2.649 1.00 95.31 84 PRO A CA 1
ATOM 666 C C . PRO A 1 84 ? 2.911 -4.987 -1.834 1.00 95.31 84 PRO A C 1
ATOM 668 O O . PRO A 1 84 ? 3.003 -6.090 -2.381 1.00 95.31 84 PRO A O 1
ATOM 671 N N . PHE A 1 85 ? 2.868 -4.861 -0.505 1.00 95.50 85 PHE A N 1
ATOM 672 C CA . PHE A 1 85 ? 2.654 -5.997 0.395 1.00 95.50 85 PHE A CA 1
ATOM 673 C C . PHE A 1 85 ? 1.187 -6.087 0.789 1.00 95.50 85 PHE A C 1
ATOM 675 O O . PHE A 1 85 ? 0.573 -5.084 1.133 1.00 95.50 85 PHE A O 1
ATOM 682 N N . VAL A 1 86 ? 0.622 -7.292 0.750 1.00 96.81 86 VAL A N 1
ATOM 683 C CA . VAL A 1 86 ? -0.812 -7.515 0.958 1.00 96.81 86 VAL A CA 1
ATOM 684 C C . VAL A 1 86 ? -1.021 -8.652 1.948 1.00 96.81 86 VAL A C 1
ATOM 686 O O . VAL A 1 86 ? -0.290 -9.641 1.933 1.00 96.81 86 VAL A O 1
ATOM 689 N N . ASN A 1 87 ? -2.046 -8.532 2.788 1.00 96.12 87 ASN A N 1
ATOM 690 C CA . ASN A 1 87 ? -2.630 -9.660 3.507 1.00 96.12 87 ASN A CA 1
ATOM 691 C C . ASN A 1 87 ? -4.171 -9.601 3.480 1.00 96.12 87 ASN A C 1
ATOM 693 O O . ASN A 1 87 ? -4.773 -8.910 2.649 1.00 96.12 87 ASN A O 1
ATOM 697 N N . LYS A 1 88 ? -4.828 -10.357 4.370 1.00 95.69 88 LYS A N 1
ATOM 698 C CA . LYS A 1 88 ? -6.297 -10.406 4.447 1.00 95.69 88 LYS A CA 1
ATOM 699 C C . LYS A 1 88 ? -6.946 -9.038 4.697 1.00 95.69 88 LYS A C 1
ATOM 701 O O . LYS A 1 88 ? -8.019 -8.774 4.163 1.00 95.69 88 LYS A O 1
ATOM 706 N N . ASP A 1 89 ? -6.270 -8.174 5.443 1.00 97.06 89 ASP A N 1
ATOM 707 C CA . ASP A 1 89 ? -6.830 -6.955 6.020 1.00 97.06 89 ASP A CA 1
ATOM 708 C C . ASP A 1 89 ? -6.194 -5.685 5.450 1.00 97.06 89 ASP A C 1
ATOM 710 O O . ASP A 1 89 ? -6.851 -4.651 5.412 1.00 97.06 89 ASP A O 1
ATOM 714 N N . PHE A 1 90 ? -4.945 -5.753 4.992 1.00 98.06 90 PHE A N 1
ATOM 715 C CA . PHE A 1 90 ? -4.150 -4.571 4.685 1.00 98.06 90 PHE A CA 1
ATOM 716 C C . PHE A 1 90 ? -3.382 -4.689 3.373 1.00 98.06 90 PHE A C 1
ATOM 718 O O . PHE A 1 90 ? -2.932 -5.774 2.991 1.00 98.06 90 PHE A O 1
ATOM 725 N N . VAL A 1 91 ? -3.181 -3.538 2.733 1.00 97.56 91 VAL A N 1
ATOM 726 C CA . VAL A 1 91 ? -2.185 -3.320 1.678 1.00 97.56 91 VAL A CA 1
ATOM 727 C C . VAL A 1 91 ? -1.220 -2.248 2.153 1.00 97.56 91 VAL A C 1
ATOM 729 O O . VAL A 1 91 ? -1.662 -1.224 2.664 1.00 97.56 91 VAL A O 1
ATOM 732 N N . LEU A 1 92 ? 0.079 -2.472 1.987 1.00 95.94 92 LEU A N 1
ATOM 733 C CA . LEU A 1 92 ? 1.121 -1.527 2.355 1.00 95.94 92 LEU A CA 1
ATOM 734 C C . LEU A 1 92 ? 2.036 -1.237 1.170 1.00 95.94 92 LEU A C 1
ATOM 736 O O . LEU A 1 92 ? 2.512 -2.148 0.488 1.00 95.94 92 LEU A O 1
ATOM 740 N N . VAL A 1 93 ? 2.307 0.050 0.992 1.00 93.50 93 VAL A N 1
ATOM 741 C CA . VAL A 1 93 ? 3.304 0.598 0.077 1.00 93.50 93 VAL A CA 1
ATOM 742 C C . VAL A 1 93 ? 4.132 1.651 0.797 1.00 93.50 93 VAL A C 1
ATOM 744 O O . VAL A 1 93 ? 3.633 2.363 1.667 1.00 93.50 93 VAL A O 1
ATOM 747 N N . HIS A 1 94 ? 5.403 1.734 0.444 1.00 90.19 94 HIS A N 1
ATOM 748 C CA . HIS A 1 94 ? 6.394 2.562 1.099 1.00 90.19 94 HIS A CA 1
ATOM 749 C C . HIS A 1 94 ? 7.441 3.013 0.091 1.00 90.19 94 HIS A C 1
ATOM 751 O O . HIS A 1 94 ? 8.075 2.187 -0.567 1.00 90.19 94 HIS A O 1
ATOM 757 N N . ASN A 1 95 ? 7.665 4.321 0.050 1.00 86.00 95 ASN A N 1
ATOM 758 C CA . ASN A 1 95 ? 8.826 4.913 -0.583 1.00 86.00 95 ASN A CA 1
ATOM 759 C C . ASN A 1 95 ? 9.756 5.480 0.493 1.00 86.00 95 ASN A C 1
ATOM 761 O O . ASN A 1 95 ? 9.367 6.396 1.224 1.00 86.00 95 ASN A O 1
ATOM 765 N N . GLY A 1 96 ? 10.967 4.937 0.572 1.00 82.88 96 GLY A N 1
ATOM 766 C CA . GLY A 1 96 ? 12.003 5.396 1.481 1.00 82.88 96 GLY A CA 1
ATOM 767 C C . GLY A 1 96 ? 12.811 4.275 2.117 1.00 82.88 96 GLY A C 1
ATOM 768 O O . GLY A 1 96 ? 12.924 3.191 1.550 1.00 82.88 96 GLY A O 1
ATOM 769 N N . ILE A 1 97 ? 13.392 4.574 3.274 1.00 80.81 97 ILE A N 1
ATOM 770 C CA . ILE A 1 97 ? 14.261 3.713 4.066 1.00 80.81 97 ILE A CA 1
ATOM 771 C C . ILE A 1 97 ? 13.810 3.761 5.533 1.00 80.81 97 ILE A C 1
ATOM 773 O O . ILE A 1 97 ? 13.827 4.818 6.170 1.00 80.81 97 ILE A O 1
ATOM 777 N N . VAL A 1 98 ? 13.454 2.594 6.077 1.00 78.94 98 VAL A N 1
ATOM 778 C CA . VAL A 1 98 ? 13.153 2.399 7.506 1.00 78.94 98 VAL A CA 1
ATOM 779 C C . VAL A 1 98 ? 14.158 1.400 8.102 1.00 78.94 98 VAL A C 1
ATOM 781 O O . VAL A 1 98 ? 13.848 0.221 8.290 1.00 78.94 98 VAL A O 1
ATOM 784 N N . ASP A 1 99 ? 15.390 1.858 8.351 1.00 71.19 99 ASP A N 1
ATOM 785 C CA . ASP A 1 99 ? 16.576 1.014 8.609 1.00 71.19 99 ASP A CA 1
ATOM 786 C C . ASP A 1 99 ? 16.369 -0.075 9.680 1.00 71.19 99 ASP A C 1
ATOM 788 O O . ASP A 1 99 ? 16.746 -1.232 9.485 1.00 71.19 99 ASP A O 1
ATOM 792 N N . ASP A 1 100 ? 15.670 0.238 10.777 1.00 75.69 100 ASP A N 1
ATOM 793 C CA . ASP A 1 100 ? 15.427 -0.684 11.908 1.00 75.69 100 ASP A CA 1
ATOM 794 C C . ASP A 1 100 ? 14.595 -1.934 11.557 1.00 75.69 100 ASP A C 1
ATOM 796 O O . ASP A 1 100 ? 14.346 -2.815 12.397 1.00 75.69 100 ASP A O 1
ATOM 800 N N . PHE A 1 101 ? 14.052 -1.977 10.345 1.00 78.75 101 PHE A N 1
ATOM 801 C CA . PHE A 1 101 ? 13.210 -3.061 9.863 1.00 78.75 101 PHE A CA 1
ATOM 802 C C . PHE A 1 101 ? 13.906 -3.921 8.811 1.00 78.75 101 PHE A C 1
ATOM 804 O O . PHE A 1 101 ? 13.373 -4.973 8.439 1.00 78.75 101 PHE A O 1
ATOM 811 N N . GLN A 1 102 ? 15.100 -3.527 8.363 1.00 71.75 102 GLN A N 1
ATOM 812 C CA . GLN A 1 102 ? 15.897 -4.310 7.435 1.00 71.75 102 GLN A CA 1
ATOM 813 C C . GLN A 1 102 ? 16.502 -5.522 8.159 1.00 71.75 102 GLN A C 1
ATOM 815 O O . GLN A 1 102 ? 17.458 -5.431 8.923 1.00 71.75 102 GLN A O 1
ATOM 820 N N . GLY A 1 103 ? 15.923 -6.704 7.938 1.00 64.50 103 GLY A N 1
ATOM 821 C CA . GLY A 1 103 ? 16.531 -7.964 8.376 1.00 64.50 103 GLY A CA 1
ATOM 822 C C . GLY A 1 103 ? 17.686 -8.387 7.460 1.00 64.50 103 GLY A C 1
ATOM 823 O O . GLY A 1 103 ? 17.773 -7.936 6.321 1.00 64.50 103 GLY A O 1
ATOM 824 N N . LYS A 1 104 ? 18.504 -9.361 7.895 1.00 62.31 104 LYS A N 1
ATOM 825 C CA . LYS A 1 104 ? 19.695 -9.866 7.165 1.00 62.31 104 LYS A CA 1
ATOM 826 C C . LYS A 1 104 ? 19.471 -10.267 5.687 1.00 62.31 104 LYS A C 1
ATOM 828 O O . LYS A 1 104 ? 20.441 -10.399 4.954 1.00 62.31 104 LYS A O 1
ATOM 833 N N . LYS A 1 105 ? 18.228 -10.518 5.241 1.00 62.56 105 LYS A N 1
ATOM 834 C CA . LYS A 1 105 ? 17.886 -10.949 3.862 1.00 62.56 105 LYS A CA 1
ATOM 835 C C . LYS A 1 105 ? 16.599 -10.313 3.287 1.00 62.56 105 LYS A C 1
ATOM 837 O O . LYS A 1 105 ? 16.049 -10.826 2.309 1.00 62.56 105 LYS A O 1
ATOM 842 N N . GLY A 1 106 ? 16.051 -9.270 3.918 1.00 71.31 106 GLY A N 1
ATOM 843 C CA . GLY A 1 106 ? 14.699 -8.764 3.625 1.00 71.31 106 GLY A CA 1
ATOM 844 C C . GLY A 1 106 ? 14.642 -7.292 3.228 1.00 71.31 106 GLY A C 1
ATOM 845 O O . GLY A 1 106 ? 15.578 -6.549 3.491 1.00 71.31 106 GLY A O 1
ATOM 846 N N . SER A 1 107 ? 13.518 -6.879 2.636 1.00 81.00 107 SER A N 1
ATOM 847 C CA . SER A 1 107 ? 13.166 -5.459 2.525 1.00 81.00 107 SER A CA 1
ATOM 848 C C . SER A 1 107 ? 12.771 -4.917 3.901 1.00 81.00 107 SER A C 1
ATOM 850 O O . SER A 1 107 ? 11.986 -5.542 4.621 1.00 81.00 107 SER A O 1
ATOM 852 N N . ASP A 1 108 ? 13.289 -3.741 4.234 1.00 83.88 108 ASP A N 1
ATOM 853 C CA . ASP A 1 108 ? 12.880 -2.913 5.371 1.00 83.88 108 ASP A CA 1
ATOM 854 C C . ASP A 1 108 ? 11.351 -2.768 5.477 1.00 83.88 108 ASP A C 1
ATOM 856 O O . ASP A 1 108 ? 10.739 -3.016 6.514 1.00 83.88 108 ASP A O 1
ATOM 860 N N . THR A 1 109 ? 10.711 -2.505 4.346 1.00 88.62 109 THR A N 1
ATOM 861 C CA . THR A 1 109 ? 9.276 -2.315 4.203 1.00 88.62 109 THR A CA 1
ATOM 862 C C . THR A 1 109 ? 8.508 -3.574 4.588 1.00 88.62 109 THR A C 1
ATOM 864 O O . THR A 1 109 ? 7.470 -3.513 5.248 1.00 88.62 109 THR A O 1
ATOM 867 N N . TRP A 1 110 ? 9.024 -4.746 4.214 1.00 90.50 110 TRP A N 1
ATOM 868 C CA . TRP A 1 110 ? 8.428 -6.011 4.628 1.00 90.50 110 TRP A CA 1
ATOM 869 C C . TRP A 1 110 ? 8.555 -6.229 6.137 1.00 90.50 110 TRP A C 1
ATOM 871 O O . TRP A 1 110 ? 7.603 -6.671 6.786 1.00 90.50 110 TRP A O 1
ATOM 881 N N . GLY A 1 111 ? 9.717 -5.904 6.711 1.00 90.94 111 GLY A N 1
ATOM 882 C CA . GLY A 1 111 ? 9.929 -5.941 8.156 1.00 90.94 111 GLY A CA 1
ATOM 883 C C . GLY A 1 111 ? 8.945 -5.037 8.899 1.00 90.94 111 GLY A C 1
ATOM 884 O O . GLY A 1 111 ? 8.335 -5.467 9.885 1.00 90.94 111 GLY A O 1
ATOM 885 N N . PHE A 1 112 ? 8.730 -3.825 8.383 1.00 92.44 112 PHE A N 1
ATOM 886 C CA . PHE A 1 112 ? 7.731 -2.889 8.884 1.00 92.44 112 PHE A CA 1
ATOM 887 C C . PHE A 1 112 ? 6.329 -3.488 8.797 1.00 92.44 112 PHE A C 1
ATOM 889 O O . PHE A 1 112 ? 5.628 -3.548 9.806 1.00 92.44 112 PHE A O 1
ATOM 896 N N . PHE A 1 113 ? 5.941 -4.030 7.639 1.00 94.69 113 PHE A N 1
ATOM 897 C CA . PHE A 1 113 ? 4.614 -4.610 7.451 1.00 94.69 113 PHE A CA 1
ATOM 898 C C . PHE A 1 113 ? 4.341 -5.775 8.411 1.00 94.69 113 PHE A C 1
ATOM 900 O O . PHE A 1 113 ? 3.254 -5.858 8.984 1.00 94.69 113 PHE A O 1
ATOM 907 N N . LYS A 1 114 ? 5.320 -6.653 8.672 1.00 93.75 114 LYS A N 1
ATOM 908 C CA . LYS A 1 114 ? 5.160 -7.715 9.681 1.00 93.75 114 LYS A CA 1
ATOM 909 C C . LYS A 1 114 ? 4.948 -7.160 11.085 1.00 93.75 114 LYS A C 1
ATOM 911 O O . LYS A 1 114 ? 4.048 -7.622 11.785 1.00 93.75 114 LYS A O 1
ATOM 916 N N . LYS A 1 115 ? 5.784 -6.206 11.508 1.00 94.25 115 LYS A N 1
ATOM 917 C CA . LYS A 1 115 ? 5.677 -5.606 12.844 1.00 94.25 115 LYS A CA 1
ATOM 918 C C . LYS A 1 115 ? 4.358 -4.843 12.989 1.00 94.25 115 LYS A C 1
ATOM 920 O O . LYS A 1 115 ? 3.697 -5.021 14.001 1.00 94.25 115 LYS A O 1
ATOM 925 N N . PHE A 1 116 ? 3.918 -4.115 11.961 1.00 96.12 116 PHE A N 1
ATOM 926 C CA . PHE A 1 116 ? 2.607 -3.456 11.933 1.00 96.12 116 PHE A CA 1
ATOM 927 C C . PHE A 1 116 ? 1.476 -4.456 12.163 1.00 96.12 116 PHE A C 1
ATOM 929 O O . PHE A 1 116 ? 0.653 -4.263 13.052 1.00 96.12 116 PHE A O 1
ATOM 936 N N . ASN A 1 117 ? 1.474 -5.564 11.419 1.00 96.75 117 ASN A N 1
ATOM 937 C CA . ASN A 1 117 ? 0.462 -6.601 11.591 1.00 96.75 117 ASN A CA 1
ATOM 938 C C . ASN A 1 117 ? 0.487 -7.199 12.999 1.00 96.75 117 ASN A C 1
ATOM 940 O O . ASN A 1 117 ? -0.564 -7.327 13.620 1.00 96.75 117 ASN A O 1
ATOM 944 N N . LYS A 1 118 ? 1.674 -7.516 13.526 1.00 96.06 118 LYS A N 1
ATOM 945 C CA . LYS A 1 118 ? 1.820 -8.018 14.898 1.00 96.06 118 LYS A CA 1
ATOM 946 C C . LYS A 1 118 ? 1.228 -7.038 15.915 1.00 96.06 118 LYS A C 1
ATOM 948 O O . LYS A 1 118 ? 0.430 -7.442 16.752 1.00 96.06 118 LYS A O 1
ATOM 953 N N . GLU A 1 119 ? 1.569 -5.756 15.818 1.00 96.31 119 GLU A N 1
ATOM 954 C CA . GLU A 1 119 ? 1.052 -4.725 16.722 1.00 96.31 119 GLU A CA 1
ATOM 955 C C . GLU A 1 119 ? -0.459 -4.518 16.575 1.00 96.31 119 GLU A C 1
ATOM 957 O O . GLU A 1 119 ? -1.152 -4.342 17.572 1.00 96.31 119 GLU A O 1
ATOM 962 N N . PHE A 1 120 ? -1.005 -4.581 15.359 1.00 96.88 120 PHE A N 1
ATOM 963 C CA . PHE A 1 120 ? -2.446 -4.477 15.133 1.00 96.88 120 PHE A CA 1
ATOM 964 C C . PHE A 1 120 ? -3.224 -5.652 15.753 1.00 96.88 120 PHE A C 1
ATOM 966 O O . PHE A 1 120 ? -4.241 -5.439 16.421 1.00 96.88 120 PHE A O 1
ATOM 973 N N . TYR A 1 121 ? -2.754 -6.888 15.557 1.00 96.31 121 TYR A N 1
ATOM 974 C CA . TYR A 1 121 ? -3.448 -8.086 16.042 1.00 96.31 121 TYR A CA 1
ATOM 975 C C . TYR A 1 121 ? -3.242 -8.358 17.538 1.00 96.31 121 TYR A C 1
ATOM 977 O O . TYR A 1 121 ? -4.123 -8.951 18.151 1.00 96.31 121 TYR A O 1
ATOM 985 N N . ASN A 1 122 ? -2.153 -7.878 18.149 1.00 96.06 122 ASN A N 1
ATOM 986 C CA . ASN A 1 122 ? -1.926 -7.995 19.597 1.00 96.06 122 ASN A CA 1
ATOM 987 C C . ASN A 1 122 ? -2.867 -7.123 20.445 1.00 96.06 122 ASN A C 1
ATOM 989 O O . ASN A 1 122 ? -2.961 -7.303 21.656 1.00 96.06 122 ASN A O 1
ATOM 993 N N . GLN A 1 123 ? -3.536 -6.145 19.838 1.00 95.12 123 GLN A N 1
ATOM 994 C CA . GLN A 1 123 ? -4.471 -5.274 20.540 1.00 95.12 123 GLN A CA 1
ATOM 995 C C . GLN A 1 123 ? -5.831 -5.969 20.681 1.00 95.12 123 GLN A C 1
ATOM 997 O O . GLN A 1 123 ? -6.481 -6.269 19.679 1.00 95.12 123 GLN A O 1
ATOM 1002 N N . THR A 1 124 ? -6.283 -6.191 21.912 1.00 90.00 124 THR A N 1
ATOM 1003 C CA . THR A 1 124 ? -7.534 -6.907 22.221 1.00 90.00 124 THR A CA 1
ATOM 1004 C C . THR A 1 124 ? -8.765 -6.001 22.305 1.00 90.00 124 THR A C 1
ATOM 1006 O O . THR A 1 124 ? -9.875 -6.472 22.085 1.00 90.00 124 THR A O 1
ATOM 1009 N N . PHE A 1 125 ? -8.577 -4.700 22.545 1.00 88.94 125 PHE A N 1
ATOM 1010 C CA . PHE A 1 125 ? -9.652 -3.717 22.724 1.00 88.94 125 PHE A CA 1
ATOM 1011 C C . PHE A 1 125 ? -9.434 -2.470 21.851 1.00 88.94 125 PHE A C 1
ATOM 1013 O O . PHE A 1 125 ? -8.315 -2.211 21.397 1.00 88.94 125 PHE A O 1
ATOM 1020 N N . GLY A 1 126 ? -10.500 -1.693 21.641 1.00 91.31 126 GLY A N 1
ATOM 1021 C CA . GLY A 1 126 ? -10.493 -0.441 20.870 1.00 91.31 126 GLY A CA 1
ATOM 1022 C C . GLY A 1 126 ? -11.056 -0.576 19.453 1.00 91.31 126 GLY A C 1
ATOM 1023 O O . GLY A 1 126 ? -11.166 -1.679 18.903 1.00 91.31 126 GLY A O 1
ATOM 1024 N N . LYS A 1 127 ? -11.423 0.560 18.847 1.00 95.62 127 LYS A N 1
ATOM 1025 C CA . LYS A 1 127 ? -11.936 0.588 17.468 1.00 95.62 127 LYS A CA 1
ATOM 1026 C C . LYS A 1 127 ? -10.829 0.209 16.481 1.00 95.62 127 LYS A C 1
ATOM 1028 O O . LYS A 1 127 ? -9.647 0.446 16.721 1.00 95.62 127 LYS A O 1
ATOM 1033 N N . ARG A 1 128 ? -11.201 -0.361 15.327 1.00 95.50 128 ARG A N 1
ATOM 1034 C CA . ARG A 1 128 ? -10.239 -0.789 14.289 1.00 95.50 128 ARG A CA 1
ATOM 1035 C C . ARG A 1 128 ? -9.296 0.341 13.868 1.00 95.50 128 ARG A C 1
ATOM 1037 O O . ARG A 1 128 ? -8.093 0.120 13.792 1.00 95.50 128 ARG A O 1
ATOM 1044 N N . GLU A 1 129 ? -9.841 1.533 13.652 1.00 95.69 129 GLU A N 1
ATOM 1045 C CA . GLU A 1 129 ? -9.074 2.733 13.314 1.00 95.69 129 GLU A CA 1
ATOM 1046 C C . GLU A 1 129 ? -8.069 3.108 14.411 1.00 95.69 129 GLU A C 1
ATOM 1048 O O . GLU A 1 129 ? -6.882 3.261 14.131 1.00 95.69 129 GLU A O 1
ATOM 1053 N N . GLU A 1 130 ? -8.511 3.175 15.669 1.00 95.69 130 GLU A N 1
ATOM 1054 C CA . GLU A 1 130 ? -7.645 3.470 16.817 1.00 95.69 130 GLU A CA 1
ATOM 1055 C C . GLU A 1 130 ? -6.501 2.458 16.916 1.00 95.69 130 GLU A C 1
ATOM 1057 O O . GLU A 1 130 ? -5.349 2.834 17.137 1.00 95.69 130 GLU A O 1
ATOM 1062 N N . LYS A 1 131 ? -6.798 1.175 16.675 1.00 97.38 131 LYS A N 1
ATOM 1063 C CA . LYS A 1 131 ? -5.794 0.111 16.668 1.00 97.38 131 LYS A CA 1
ATOM 1064 C C . LYS A 1 131 ? -4.753 0.289 15.567 1.00 97.38 131 LYS A C 1
ATOM 1066 O O . LYS A 1 131 ? -3.566 0.050 15.807 1.00 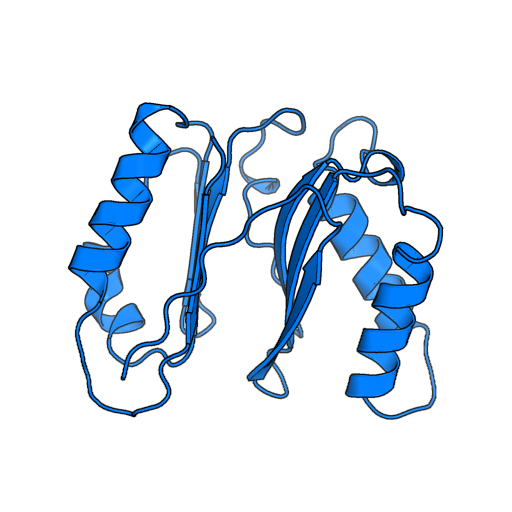97.38 131 LYS A O 1
ATOM 1071 N N . ILE A 1 132 ? -5.179 0.700 14.372 1.00 97.06 132 ILE A N 1
ATOM 1072 C CA . ILE A 1 132 ? -4.286 0.995 13.243 1.00 97.06 132 ILE A CA 1
ATOM 1073 C C . ILE A 1 132 ? -3.389 2.184 13.593 1.00 97.06 132 ILE A C 1
ATOM 1075 O O . ILE A 1 132 ? -2.166 2.065 13.521 1.00 97.06 132 ILE A O 1
ATOM 1079 N N . VAL A 1 133 ? -3.975 3.295 14.047 1.00 95.12 133 VAL A N 1
ATOM 1080 C CA . VAL A 1 133 ? -3.236 4.509 14.428 1.00 95.12 133 VAL A CA 1
ATOM 1081 C C . VAL A 1 133 ? -2.242 4.217 15.553 1.00 95.12 133 VAL A C 1
ATOM 1083 O O . VAL A 1 133 ? -1.084 4.626 15.471 1.00 95.12 133 VAL A O 1
ATOM 1086 N N . LYS A 1 134 ? -2.646 3.458 16.577 1.00 95.31 134 LYS A N 1
ATOM 1087 C CA . LYS A 1 134 ? -1.772 3.058 17.688 1.00 95.31 134 LYS A CA 1
ATOM 1088 C C . LYS A 1 134 ? -0.608 2.183 17.222 1.00 95.31 134 LYS A C 1
ATOM 1090 O O . LYS A 1 134 ? 0.520 2.401 17.661 1.00 95.31 134 LYS A O 1
ATOM 1095 N N . ALA A 1 135 ? -0.854 1.232 16.316 1.00 96.25 135 ALA A N 1
ATOM 1096 C CA . ALA A 1 135 ? 0.200 0.399 15.736 1.00 96.25 135 ALA A CA 1
ATOM 1097 C C . ALA A 1 135 ? 1.203 1.232 14.919 1.00 96.25 135 ALA A C 1
ATOM 1099 O O . ALA A 1 135 ? 2.408 1.040 15.061 1.00 96.25 135 ALA A O 1
ATOM 1100 N N . ILE A 1 136 ? 0.722 2.186 14.112 1.00 93.81 136 ILE A N 1
ATOM 1101 C CA . ILE A 1 136 ? 1.571 3.100 13.330 1.00 93.81 136 ILE A CA 1
ATOM 1102 C C . ILE A 1 136 ? 2.451 3.943 14.260 1.00 93.81 136 ILE A C 1
ATOM 1104 O O . ILE A 1 136 ? 3.675 3.918 14.129 1.00 93.81 136 ILE A O 1
ATOM 1108 N N . LYS A 1 137 ? 1.842 4.632 15.234 1.00 92.19 137 LYS A N 1
ATOM 1109 C CA . LYS A 1 137 ? 2.540 5.491 16.205 1.00 92.19 137 LYS A CA 1
ATOM 1110 C C . LYS A 1 137 ? 3.628 4.736 16.963 1.00 92.19 137 LYS A C 1
ATOM 1112 O O . LYS A 1 137 ? 4.792 5.129 16.946 1.00 92.19 137 LYS A O 1
ATOM 1117 N N . LYS A 1 138 ? 3.298 3.559 17.507 1.00 92.50 138 LYS A N 1
ATOM 1118 C CA . LYS A 1 138 ? 4.266 2.706 18.216 1.00 92.50 138 LYS A CA 1
ATOM 1119 C C . LYS A 1 138 ? 5.489 2.354 17.361 1.00 92.50 138 LYS A C 1
ATOM 1121 O O . LYS A 1 138 ? 6.593 2.213 17.887 1.00 92.50 138 LYS A O 1
ATOM 1126 N N . LEU A 1 139 ? 5.309 2.203 16.049 1.00 91.12 139 LEU A N 1
ATOM 1127 C CA . LEU A 1 139 ? 6.394 1.870 15.134 1.00 91.12 139 LEU A CA 1
ATOM 1128 C C . LEU A 1 139 ? 7.164 3.079 14.610 1.00 91.12 139 LEU A C 1
ATOM 1130 O O . LEU A 1 139 ? 8.256 2.865 14.096 1.00 91.12 139 LEU A O 1
ATOM 1134 N N . LEU A 1 140 ? 6.677 4.314 14.725 1.00 88.12 140 LEU A N 1
ATOM 1135 C CA . LEU A 1 140 ? 7.292 5.461 14.037 1.00 88.12 140 LEU A CA 1
ATOM 1136 C C . LEU A 1 140 ? 7.590 6.670 14.917 1.00 88.12 140 LEU A C 1
ATOM 1138 O O . LEU A 1 140 ? 8.465 7.452 14.547 1.00 88.12 140 LEU A O 1
ATOM 1142 N N . ASP A 1 141 ? 6.958 6.810 16.084 1.00 84.81 141 ASP A N 1
ATOM 1143 C CA . ASP A 1 141 ? 7.116 7.997 16.940 1.00 84.81 141 ASP A CA 1
ATOM 1144 C C . ASP A 1 141 ? 8.584 8.240 17.345 1.00 84.81 141 ASP A C 1
ATOM 1146 O O . ASP A 1 141 ? 9.035 9.385 17.431 1.00 84.81 141 ASP A O 1
ATOM 1150 N N . ASN A 1 142 ? 9.365 7.163 17.482 1.00 80.88 142 ASN A N 1
ATOM 1151 C CA . ASN A 1 142 ? 10.791 7.206 17.824 1.00 80.88 142 ASN A CA 1
ATOM 1152 C C . ASN A 1 142 ? 11.730 7.198 16.599 1.00 80.88 142 ASN A C 1
ATOM 1154 O O . ASN A 1 142 ? 12.933 7.008 16.751 1.00 80.88 142 ASN A O 1
ATOM 1158 N N . ARG A 1 143 ? 11.210 7.380 15.376 1.00 80.00 143 ARG A N 1
ATOM 1159 C CA . ARG A 1 143 ? 11.964 7.263 14.105 1.00 80.00 143 ARG A CA 1
ATOM 1160 C C . ARG A 1 143 ? 11.928 8.539 13.273 1.00 80.00 143 ARG A C 1
ATOM 1162 O O . ARG A 1 143 ? 11.869 8.504 12.047 1.00 80.00 143 ARG A O 1
ATOM 1169 N N . LYS A 1 144 ? 11.991 9.689 13.945 1.00 70.06 144 LYS A N 1
ATOM 1170 C CA . LYS A 1 144 ? 11.885 11.017 13.313 1.00 70.06 144 LYS A CA 1
ATOM 1171 C C . LYS A 1 144 ? 12.984 11.298 12.274 1.00 70.06 144 LYS A C 1
ATOM 1173 O O . LYS A 1 144 ? 12.753 12.071 11.349 1.00 70.06 144 LYS A O 1
ATOM 1178 N N . ASN A 1 145 ? 14.138 10.637 12.392 1.00 72.75 145 ASN A N 1
ATOM 1179 C CA . ASN A 1 145 ? 15.293 10.842 11.512 1.00 72.75 145 ASN A CA 1
ATOM 1180 C C . ASN A 1 145 ? 15.306 9.938 10.264 1.00 72.75 145 ASN A C 1
ATOM 1182 O O . ASN A 1 145 ? 16.131 10.154 9.380 1.00 72.75 145 ASN A O 1
ATOM 1186 N N . GLN A 1 146 ? 14.413 8.947 10.170 1.00 78.69 146 GLN A N 1
ATOM 1187 C CA . GLN A 1 146 ? 14.358 8.019 9.033 1.00 78.69 146 GLN A CA 1
ATOM 1188 C C . GLN A 1 146 ? 13.511 8.588 7.898 1.00 78.69 146 GLN A C 1
ATOM 1190 O O . GLN A 1 146 ? 12.542 9.296 8.156 1.00 78.69 146 GLN A O 1
ATOM 1195 N N . PHE A 1 147 ? 13.868 8.279 6.651 1.00 82.81 147 PHE A N 1
ATOM 1196 C CA . PHE A 1 147 ? 13.196 8.770 5.447 1.00 82.81 147 PHE A CA 1
ATOM 1197 C C . PHE A 1 147 ? 12.072 7.820 5.045 1.00 82.81 147 PHE A C 1
ATOM 1199 O O . PHE A 1 147 ? 12.350 6.746 4.536 1.00 82.81 147 PHE A O 1
ATOM 1206 N N . TYR A 1 148 ? 10.807 8.192 5.231 1.00 86.06 148 TYR A N 1
ATOM 1207 C CA . TYR A 1 148 ? 9.705 7.308 4.853 1.00 86.06 148 TYR A CA 1
ATOM 1208 C C . TYR A 1 148 ? 8.480 8.071 4.375 1.00 86.06 148 TYR A C 1
ATOM 1210 O O . TYR A 1 148 ? 8.127 9.134 4.888 1.00 86.06 148 TYR A O 1
ATOM 1218 N N . SER A 1 149 ? 7.796 7.465 3.412 1.00 88.75 149 SER A N 1
ATOM 1219 C CA . SER A 1 149 ? 6.463 7.835 2.958 1.00 88.75 149 SER A CA 1
ATOM 1220 C C . SER A 1 149 ? 5.667 6.554 2.761 1.00 88.75 149 SER A C 1
ATOM 1222 O O . SER A 1 149 ? 5.965 5.775 1.856 1.00 88.75 149 SER A O 1
ATOM 1224 N N . ILE A 1 150 ? 4.712 6.288 3.649 1.00 91.19 150 ILE A N 1
ATOM 1225 C CA . ILE A 1 150 ? 4.036 4.993 3.747 1.00 91.19 150 ILE A CA 1
ATOM 1226 C C . ILE A 1 150 ? 2.536 5.211 3.620 1.00 91.19 150 ILE A C 1
ATOM 1228 O O . ILE A 1 150 ? 1.968 6.085 4.275 1.00 91.19 150 ILE A O 1
ATOM 1232 N N . LEU A 1 151 ? 1.893 4.374 2.810 1.00 94.00 151 LEU A N 1
ATOM 1233 C CA . LEU A 1 151 ? 0.446 4.247 2.790 1.00 94.00 151 LEU A CA 1
ATOM 1234 C C . LEU A 1 151 ? 0.034 2.835 3.198 1.00 94.00 151 LEU A C 1
ATOM 1236 O O . LEU A 1 151 ? 0.556 1.844 2.682 1.00 94.00 151 LEU A O 1
ATOM 1240 N N . ILE A 1 152 ? -0.939 2.764 4.102 1.00 96.12 152 ILE A N 1
ATOM 1241 C CA . ILE A 1 152 ? -1.622 1.536 4.499 1.00 96.12 152 ILE A CA 1
ATOM 1242 C C . ILE A 1 152 ? -3.090 1.662 4.106 1.00 96.12 152 ILE A C 1
ATOM 1244 O O . ILE A 1 152 ? -3.793 2.516 4.633 1.00 96.12 152 ILE A O 1
ATOM 1248 N N . LEU A 1 153 ? -3.569 0.801 3.215 1.00 96.19 153 LEU A N 1
ATOM 1249 C CA . LEU A 1 153 ? -4.995 0.655 2.924 1.00 96.19 153 LEU A CA 1
ATOM 1250 C C . LEU A 1 153 ? -5.579 -0.430 3.828 1.00 96.19 153 LEU A C 1
ATOM 1252 O O . LEU A 1 153 ? -5.140 -1.581 3.778 1.00 96.19 153 LEU A O 1
ATOM 1256 N N . ASP A 1 154 ? -6.592 -0.077 4.614 1.00 96.75 154 ASP A N 1
ATOM 1257 C CA . ASP A 1 154 ? -7.455 -1.026 5.303 1.00 96.75 154 ASP A CA 1
ATOM 1258 C C . ASP A 1 154 ? -8.526 -1.550 4.340 1.00 96.75 154 ASP A C 1
ATOM 1260 O O . ASP A 1 154 ? -9.486 -0.861 4.002 1.00 96.75 154 ASP A O 1
ATOM 1264 N N . LYS A 1 155 ? -8.392 -2.810 3.926 1.00 95.19 155 LYS A N 1
ATOM 1265 C CA . LYS A 1 155 ? -9.305 -3.468 2.982 1.00 95.19 155 LYS A CA 1
ATOM 1266 C C . LYS A 1 155 ? -10.710 -3.675 3.549 1.00 95.19 155 LYS A C 1
ATOM 1268 O O . LYS A 1 155 ? -11.632 -3.922 2.779 1.00 95.19 155 LYS A O 1
ATOM 1273 N N . LYS A 1 156 ? -10.878 -3.636 4.877 1.00 94.56 156 LYS A N 1
ATOM 1274 C CA . LYS A 1 156 ? -12.178 -3.859 5.531 1.00 94.56 156 LYS A CA 1
ATOM 1275 C C . LYS A 1 156 ? -13.046 -2.610 5.513 1.00 94.56 156 LYS A C 1
ATOM 1277 O O . LYS A 1 156 ? -14.244 -2.715 5.288 1.00 94.56 156 LYS A O 1
ATOM 1282 N N . THR A 1 157 ? -12.440 -1.451 5.742 1.00 93.31 157 THR A N 1
ATOM 1283 C CA . THR A 1 157 ? -13.137 -0.155 5.776 1.00 93.31 157 THR A CA 1
ATOM 1284 C C . THR A 1 157 ? -12.950 0.649 4.491 1.00 93.31 157 THR A C 1
ATOM 1286 O O . THR A 1 157 ? -13.645 1.637 4.280 1.00 93.31 157 THR A O 1
ATOM 1289 N N . ASN A 1 158 ? -12.036 0.218 3.614 1.00 90.19 158 ASN A N 1
ATOM 1290 C CA . ASN A 1 158 ? -11.601 0.938 2.419 1.00 90.19 158 ASN A CA 1
ATOM 1291 C C . ASN A 1 158 ? -11.036 2.340 2.733 1.00 90.19 158 ASN A C 1
ATOM 1293 O O . ASN A 1 158 ? -11.122 3.251 1.909 1.00 90.19 158 ASN A O 1
ATOM 1297 N N . ILE A 1 159 ? -10.468 2.502 3.934 1.00 92.56 159 ILE A N 1
ATOM 1298 C CA . ILE A 1 159 ? -9.809 3.722 4.406 1.00 92.56 159 ILE A CA 1
ATOM 1299 C C . ILE A 1 159 ? -8.300 3.567 4.239 1.00 92.56 159 ILE A C 1
ATOM 1301 O O . ILE A 1 159 ? -7.725 2.529 4.573 1.00 92.56 159 ILE A O 1
ATOM 1305 N N . SER A 1 160 ? -7.652 4.619 3.746 1.00 92.75 160 SER A N 1
ATOM 1306 C CA . SER A 1 160 ? -6.199 4.672 3.618 1.00 92.75 160 SER A CA 1
ATOM 1307 C C . SER A 1 160 ? -5.583 5.592 4.664 1.00 92.75 160 SER A C 1
ATOM 1309 O O . SER A 1 160 ? -5.993 6.737 4.822 1.00 92.75 160 SER A O 1
ATOM 1311 N N . TYR A 1 161 ? -4.543 5.097 5.324 1.00 93.88 161 TYR A N 1
ATOM 1312 C CA . TYR A 1 161 ? -3.730 5.815 6.292 1.00 93.88 161 TYR A CA 1
ATOM 1313 C C . TYR A 1 161 ? -2.418 6.189 5.624 1.00 93.88 161 TYR A C 1
ATOM 1315 O O . TYR A 1 161 ? -1.621 5.315 5.276 1.00 93.88 161 TYR A O 1
ATOM 1323 N N . TYR A 1 162 ? -2.209 7.487 5.435 1.00 90.88 162 TYR A N 1
ATOM 1324 C CA . TYR A 1 162 ? -0.983 8.025 4.874 1.00 90.88 162 TYR A CA 1
ATOM 1325 C C . TYR A 1 162 ? -0.185 8.770 5.940 1.00 90.88 162 TYR A C 1
ATOM 1327 O O . TYR A 1 162 ? -0.735 9.575 6.688 1.00 90.88 162 TYR A O 1
ATOM 1335 N N . PHE A 1 163 ? 1.116 8.510 5.995 1.00 88.19 163 PHE A N 1
ATOM 1336 C CA . PHE A 1 163 ? 2.035 9.194 6.891 1.00 88.19 163 PHE A CA 1
ATOM 1337 C C . PHE A 1 163 ? 3.433 9.243 6.278 1.00 88.19 163 PHE A C 1
ATOM 1339 O O . PHE A 1 163 ? 3.864 8.344 5.549 1.00 88.19 163 PHE A O 1
ATOM 1346 N N . LYS A 1 164 ? 4.147 10.325 6.574 1.00 86.38 164 LYS A N 1
ATOM 1347 C CA . LYS A 1 164 ? 5.481 10.591 6.043 1.00 86.38 164 LYS A CA 1
ATOM 1348 C C . LYS A 1 164 ? 6.331 11.348 7.051 1.00 86.38 164 LYS A C 1
ATOM 1350 O O . LYS A 1 164 ? 5.790 12.047 7.908 1.00 86.38 164 LYS A O 1
ATOM 1355 N N . ASN A 1 165 ? 7.645 11.284 6.886 1.00 81.75 165 ASN A N 1
ATOM 1356 C CA . ASN A 1 165 ? 8.538 12.283 7.461 1.00 81.75 165 ASN A CA 1
ATOM 1357 C C . ASN A 1 165 ? 8.701 13.484 6.498 1.00 81.75 165 ASN A C 1
ATOM 1359 O O . ASN A 1 165 ? 8.305 13.429 5.331 1.00 81.75 165 ASN A O 1
ATOM 1363 N N . SER A 1 166 ? 9.275 14.596 6.970 1.00 66.12 166 SER A N 1
ATOM 1364 C CA . SER A 1 166 ? 9.351 15.861 6.212 1.00 66.12 166 SER A CA 1
ATOM 1365 C C . SER A 1 166 ? 10.140 15.777 4.901 1.00 66.12 166 SER A C 1
ATOM 1367 O O . SER A 1 166 ? 9.960 16.627 4.033 1.00 66.12 166 SER A O 1
ATOM 1369 N N . ARG A 1 167 ? 10.985 14.754 4.737 1.00 64.00 167 ARG A N 1
ATOM 1370 C CA . ARG A 1 167 ? 11.907 14.627 3.604 1.00 64.00 167 ARG A CA 1
ATOM 1371 C C . ARG A 1 167 ? 11.330 13.841 2.424 1.00 64.00 167 ARG A C 1
ATOM 1373 O O . ARG A 1 167 ? 11.818 14.018 1.316 1.00 64.00 167 ARG A O 1
ATOM 1380 N N . ALA A 1 168 ? 10.312 13.002 2.629 1.00 64.06 168 ALA A N 1
ATOM 1381 C CA . ALA A 1 168 ? 9.792 12.122 1.584 1.00 64.06 168 ALA A CA 1
ATOM 1382 C C . ALA A 1 168 ? 8.575 12.708 0.834 1.00 64.06 168 ALA A C 1
ATOM 1384 O O . ALA A 1 168 ? 7.733 13.410 1.414 1.00 64.06 168 ALA A O 1
ATOM 1385 N N . SER A 1 169 ? 8.469 12.379 -0.459 1.00 58.66 169 SER A N 1
ATOM 1386 C CA . SER A 1 169 ? 7.409 12.838 -1.373 1.00 58.66 169 SER A CA 1
ATOM 1387 C C . SER A 1 169 ? 6.556 11.660 -1.853 1.00 58.66 169 SER A C 1
ATOM 1389 O O . SER A 1 169 ? 7.091 10.619 -2.234 1.00 58.66 169 SER A O 1
ATOM 1391 N N . ILE A 1 170 ? 5.229 11.825 -1.862 1.00 63.06 170 ILE A N 1
ATOM 1392 C CA . ILE A 1 170 ? 4.291 11.000 -2.644 1.00 63.06 170 ILE A CA 1
ATOM 1393 C C . ILE A 1 170 ? 3.459 11.929 -3.516 1.00 63.06 170 ILE A C 1
ATOM 1395 O O . ILE A 1 170 ? 3.060 13.008 -3.077 1.00 63.06 170 ILE A O 1
ATOM 1399 N N . HIS A 1 171 ? 3.182 11.480 -4.737 1.00 65.75 171 HIS A N 1
ATOM 1400 C CA . HIS A 1 171 ? 2.272 12.151 -5.650 1.00 65.75 171 HIS A CA 1
ATOM 1401 C C . HIS A 1 171 ? 0.872 11.551 -5.494 1.00 65.75 171 HIS A C 1
ATOM 1403 O O . HIS A 1 171 ? 0.643 10.382 -5.805 1.00 65.75 171 HIS A O 1
ATOM 1409 N N . PHE A 1 172 ? -0.058 12.358 -4.986 1.00 68.19 172 PHE A N 1
ATOM 1410 C CA . PHE A 1 172 ? -1.477 12.018 -4.945 1.00 68.19 172 PHE A CA 1
ATOM 1411 C C . PHE A 1 172 ? -2.174 12.619 -6.157 1.00 68.19 172 PHE A C 1
ATOM 1413 O O . PHE A 1 172 ? -2.005 13.803 -6.448 1.00 68.19 172 PHE A O 1
ATOM 1420 N N . TYR A 1 173 ? -2.987 11.810 -6.831 1.00 71.69 173 TYR A N 1
ATOM 1421 C CA . TYR A 1 173 ? -3.819 12.263 -7.938 1.00 71.69 173 TYR A CA 1
ATOM 1422 C C . TYR A 1 173 ? -5.285 12.062 -7.570 1.00 71.69 173 TYR A C 1
ATOM 1424 O O . TYR A 1 173 ? -5.716 10.948 -7.262 1.00 71.69 173 TYR A O 1
ATOM 1432 N N . PHE A 1 174 ? -6.047 13.151 -7.606 1.00 64.38 174 PHE A N 1
ATOM 1433 C CA . PHE A 1 174 ? -7.480 13.147 -7.345 1.00 64.38 174 PHE A CA 1
ATOM 1434 C C . PHE A 1 174 ? -8.214 13.244 -8.680 1.00 64.38 174 PHE A C 1
ATOM 1436 O O . PHE A 1 174 ? -8.147 14.269 -9.359 1.00 64.38 174 PHE A O 1
ATOM 1443 N N . GLY A 1 175 ? -8.893 12.167 -9.073 1.00 56.19 175 GLY A N 1
ATOM 1444 C CA . GLY A 1 175 ? -9.796 12.207 -10.218 1.00 56.19 175 GLY A CA 1
ATOM 1445 C C . GLY A 1 175 ? -11.086 12.912 -9.813 1.00 56.19 175 GLY A C 1
ATOM 1446 O O . GLY A 1 175 ? -11.804 12.387 -8.965 1.00 56.19 175 GLY A O 1
ATOM 1447 N N . LYS A 1 176 ? -11.360 14.089 -10.386 1.00 50.16 176 LYS A N 1
ATOM 1448 C CA . LYS A 1 176 ? -12.695 14.706 -10.345 1.00 50.16 176 LYS A CA 1
ATOM 1449 C C . LYS A 1 176 ? -13.637 13.982 -11.309 1.00 50.16 176 LYS A C 1
ATOM 1451 O O . LYS A 1 176 ? -13.181 13.667 -12.436 1.00 50.16 176 LYS A O 1
#

Radius of gyration: 15.8 Å; Cα contacts (8 Å, |Δi|>4): 326; chains: 1; bounding box: 38×27×43 Å

Sequence (176 aa):
MCNLNIIFKTNKNDRDITSFLMGVTSNSYVSNSDGDGLFVNNKLVKGFNKIDLFKYKKDITPAKIVITHQRKATSGFSEKWVQPFVNKDFVLVHNGIVDDFQGKKGSDTWGFFKKFNKEFYNQTFGKREEKIVKAIKKLLDNRKNQFYSILILDKKTNISYYFKNSRASIHFYFGK

Organism: NCBI:txid412755

Solvent-accessible surface area (backbone atoms only — not comparable to full-atom values): 9948 Å² total; per-residue (Å²): 83,65,41,56,46,46,39,50,45,81,57,90,65,67,62,73,52,42,68,59,53,44,50,61,51,52,61,28,44,78,66,28,69,60,16,18,15,40,41,38,79,94,43,79,48,69,32,48,58,81,73,68,47,75,84,40,37,84,51,54,28,80,33,50,49,41,39,38,29,39,38,57,71,92,52,32,94,46,64,91,54,39,38,59,45,75,62,98,51,40,38,39,43,72,52,74,49,52,72,97,26,48,49,102,79,37,27,24,65,57,38,44,51,52,52,40,50,52,47,39,70,70,51,91,73,79,55,71,67,58,36,50,54,51,25,51,45,76,72,41,72,90,45,79,88,43,44,30,28,37,40,38,36,33,66,84,79,73,47,72,50,73,53,63,34,96,83,44,84,76,60,78,51,77,52,128

Secondary structure (DSSP, 8-state):
--EEEEEEE-S------HHHHHHHHHHHHTT--S-EEEEETTEEEEESSPP-GGGGHHHHTT-SEEEEEE---SS--SGGGSSPEE-SSEEEEEEEE-GGG--TTS-HHHHHHHHHHHHHHT--SS-HHHHHHHHHHHHHTT-TTSEEEEEEEETTTTEEEEEE-TT---EEEEE-